Protein AF-A0A4Q7Y106-F1 (afdb_monomer_lite)

Sequence (275 aa):
MTNNNRARHAGKANLSWTMWLIAAISLSLIPVACSTRRLAAVPSPMVARARPPVDNVRFVLGLNFDKFEDEYLLSLQRETTYLASMGHKGPLPATSYLAISGGGGNGAFGAGLITGWTGSGRPVFKTVTGISTGALIAPFAFLGPKYYPPRFHLREIAAANGYDRKRTLYTIRNDRLDPEWANVNRRTLSIASKAVSSLIHTQGNGDLHRMYLTAERDHLDYNLAYIPADFIAVRKSEFDPIYMTQLFARGQEMAAKGYPWQKYPPGYAPNPVAK

Radius of gyration: 26.94 Å; chains: 1; bounding box: 67×58×100 Å

Secondary structure (DSSP, 8-state):
--------------HHHHHHHHHHHHHHHTTTTT----PPPPPGGGGGG---SSTT----TTT-HHHHHHHHHHHHHHHHHHHHHTT--SSPPPEEEEEE---GGGHHHHHHHHHHHHHTTPPPEEEEEE-THHHHHHHHHHSTTTTS-----SSTTGGGTT----EEEEEEEEEESS-------S-HHHHHHHHHHHHHHHHHHHHHHHHHHHHHHTTEEEEEEEE-TT-----SSTT-HHHHHHHHHHHHHHHHTT---BSS-TT--------

Structure (mmCIF, N/CA/C/O backbone):
data_AF-A0A4Q7Y106-F1
#
_entry.id   AF-A0A4Q7Y106-F1
#
loop_
_atom_site.group_PDB
_atom_site.id
_atom_site.type_symbol
_atom_site.label_atom_id
_atom_site.label_alt_id
_atom_site.label_comp_id
_atom_site.label_asym_id
_atom_site.label_entity_id
_atom_site.label_seq_id
_atom_site.pdbx_PDB_ins_code
_atom_site.Cartn_x
_atom_site.Cartn_y
_atom_site.Cartn_z
_atom_site.occupancy
_atom_site.B_iso_or_equiv
_atom_site.auth_seq_id
_atom_site.auth_comp_id
_atom_site.auth_asym_id
_atom_site.auth_atom_id
_atom_site.pdbx_PDB_model_num
ATOM 1 N N . MET A 1 1 ? -44.906 -10.419 -75.216 1.00 46.03 1 MET A N 1
ATOM 2 C CA . MET A 1 1 ? -43.581 -10.129 -74.626 1.00 46.03 1 MET A CA 1
ATOM 3 C C . MET A 1 1 ? -43.151 -8.735 -75.064 1.00 46.03 1 MET A C 1
ATOM 5 O O . MET A 1 1 ? -42.688 -8.615 -76.181 1.00 46.03 1 MET A O 1
ATOM 9 N N . THR A 1 2 ? -43.355 -7.712 -74.229 1.00 34.16 2 THR A N 1
ATOM 10 C CA . THR A 1 2 ? -42.781 -6.344 -74.316 1.00 34.16 2 THR A CA 1
ATOM 11 C C . THR A 1 2 ? -43.248 -5.614 -73.047 1.00 34.16 2 THR A C 1
ATOM 13 O O . THR A 1 2 ? -44.446 -5.472 -72.840 1.00 34.16 2 THR A O 1
ATOM 16 N N . ASN A 1 3 ? -42.418 -5.485 -72.018 1.00 33.06 3 ASN A N 1
ATOM 17 C CA . ASN A 1 3 ? -41.389 -4.468 -71.765 1.00 33.06 3 ASN A CA 1
ATOM 18 C C . ASN A 1 3 ? -41.887 -3.336 -70.837 1.00 33.06 3 ASN A C 1
ATOM 20 O O . ASN A 1 3 ? -42.557 -2.393 -71.239 1.00 33.06 3 ASN A O 1
ATOM 24 N N . ASN A 1 4 ? -41.569 -3.553 -69.563 1.00 38.62 4 ASN A N 1
ATOM 25 C CA . ASN A 1 4 ? -41.167 -2.642 -68.491 1.00 38.62 4 ASN A CA 1
ATOM 26 C C . ASN A 1 4 ? -41.032 -1.130 -68.803 1.00 38.62 4 ASN A C 1
ATOM 28 O O . ASN A 1 4 ? -40.273 -0.754 -69.691 1.00 38.62 4 ASN A O 1
ATOM 32 N N . ASN A 1 5 ? -41.669 -0.273 -67.985 1.00 38.41 5 ASN A N 1
ATOM 33 C CA . ASN A 1 5 ? -41.013 0.806 -67.212 1.00 38.41 5 ASN A CA 1
ATOM 34 C C . ASN A 1 5 ? -42.038 1.774 -66.583 1.00 38.41 5 ASN A C 1
ATOM 36 O O . ASN A 1 5 ? -42.499 2.724 -67.213 1.00 38.41 5 ASN A O 1
ATOM 40 N N . ARG A 1 6 ? -42.335 1.592 -65.288 1.00 38.38 6 ARG A N 1
ATOM 41 C CA . ARG A 1 6 ? -42.806 2.681 -64.414 1.00 38.38 6 ARG A CA 1
ATOM 42 C C . ARG A 1 6 ? -41.633 3.134 -63.552 1.00 38.38 6 ARG A C 1
ATOM 44 O O . ARG A 1 6 ? -41.190 2.406 -62.668 1.00 38.38 6 ARG A O 1
ATOM 51 N N . ALA A 1 7 ? -41.150 4.343 -63.819 1.00 46.75 7 ALA A N 1
ATOM 52 C CA . ALA A 1 7 ? -40.179 5.036 -62.990 1.00 46.75 7 ALA A CA 1
ATOM 53 C C . ALA A 1 7 ? -40.749 5.267 -61.579 1.00 46.75 7 ALA A C 1
ATOM 55 O O . ALA A 1 7 ? -41.824 5.845 -61.417 1.00 46.75 7 ALA A O 1
ATOM 56 N N . ARG A 1 8 ? -40.013 4.837 -60.550 1.00 40.25 8 ARG A N 1
ATOM 57 C CA . ARG A 1 8 ? -40.158 5.335 -59.179 1.00 40.25 8 ARG A CA 1
ATOM 58 C C . ARG A 1 8 ? -38.877 6.073 -58.812 1.00 40.25 8 ARG A C 1
ATOM 60 O O . ARG A 1 8 ? -37.830 5.459 -58.630 1.00 40.25 8 ARG A O 1
ATOM 67 N N . HIS A 1 9 ? -38.982 7.394 -58.707 1.00 47.91 9 HIS A N 1
ATOM 68 C CA . HIS A 1 9 ? -38.040 8.214 -57.958 1.00 47.91 9 HIS A CA 1
ATOM 69 C C . HIS A 1 9 ? -38.058 7.777 -56.488 1.00 47.91 9 HIS A C 1
ATOM 71 O O . HIS A 1 9 ? -39.082 7.894 -55.821 1.00 47.91 9 HIS A O 1
ATOM 77 N N . ALA A 1 10 ? -36.924 7.299 -55.981 1.00 42.00 10 ALA A N 1
ATOM 78 C CA . ALA A 1 10 ? -36.664 7.179 -54.552 1.00 42.00 10 ALA A CA 1
ATOM 79 C C . ALA A 1 10 ? -35.353 7.916 -54.260 1.00 42.00 10 ALA A C 1
ATOM 81 O O . ALA A 1 10 ? -34.286 7.536 -54.749 1.00 42.00 10 ALA A O 1
ATOM 82 N N . GLY A 1 11 ? -35.465 9.026 -53.529 1.00 44.72 11 GLY A N 1
ATOM 83 C CA . GLY A 1 11 ? -34.344 9.859 -53.118 1.00 44.72 11 GLY A CA 1
ATOM 84 C C . GLY A 1 11 ? -33.354 9.068 -52.270 1.00 44.72 11 GLY A C 1
ATOM 85 O O . GLY A 1 11 ? -33.726 8.423 -51.291 1.00 44.72 11 GLY A O 1
ATOM 86 N N . LYS A 1 12 ? -32.076 9.128 -52.646 1.00 45.31 12 LYS A N 1
ATOM 87 C CA . LYS A 1 12 ? -30.977 8.651 -51.807 1.00 45.31 12 LYS A CA 1
ATOM 88 C C . LYS A 1 12 ? -30.867 9.602 -50.615 1.00 45.31 12 LYS A C 1
ATOM 90 O O . LYS A 1 12 ? -30.435 10.739 -50.774 1.00 45.31 12 LYS A O 1
ATOM 95 N N . ALA A 1 13 ? -31.308 9.159 -49.441 1.00 48.94 13 ALA A N 1
ATOM 96 C CA . ALA A 1 13 ? -31.125 9.903 -48.202 1.00 48.94 13 ALA A CA 1
ATOM 97 C C . ALA A 1 13 ? -29.623 10.032 -47.882 1.00 48.94 13 ALA A C 1
ATOM 99 O O . ALA A 1 13 ? -28.866 9.063 -47.972 1.00 48.94 13 ALA A O 1
ATOM 100 N N . ASN A 1 14 ? -29.210 11.250 -47.530 1.00 52.31 14 ASN A N 1
ATOM 101 C CA . ASN A 1 14 ? -27.840 11.686 -47.254 1.00 52.31 14 ASN A CA 1
ATOM 102 C C . ASN A 1 14 ? -27.254 11.033 -45.985 1.00 52.31 14 ASN A C 1
ATOM 104 O O . ASN A 1 14 ? -27.125 11.680 -44.950 1.00 52.31 14 ASN A O 1
ATOM 108 N N . LEU A 1 15 ? -26.878 9.753 -46.056 1.00 53.22 15 LEU A N 1
ATOM 109 C CA . LEU A 1 15 ? -26.307 9.009 -44.923 1.00 53.22 15 LEU A CA 1
ATOM 110 C C . LEU A 1 15 ? -24.890 9.483 -44.534 1.00 53.22 15 LEU A C 1
ATOM 112 O O . LEU A 1 15 ? -24.444 9.265 -43.410 1.00 53.22 15 LEU A O 1
ATOM 116 N N . SER A 1 16 ? -24.178 10.167 -45.437 1.00 61.44 16 SER A N 1
ATOM 117 C CA . SER A 1 16 ? -22.827 10.671 -45.158 1.00 61.44 16 SER A CA 1
ATOM 118 C C . SER A 1 16 ? -22.841 11.842 -44.175 1.00 61.44 16 SER A C 1
ATOM 120 O O . SER A 1 16 ? -22.005 11.904 -43.278 1.00 61.44 16 SER A O 1
ATOM 122 N N . TRP A 1 17 ? -23.808 12.754 -44.292 1.00 58.66 17 TRP A N 1
ATOM 123 C CA . TRP A 1 17 ? -23.795 14.014 -43.547 1.00 58.66 17 TRP A CA 1
ATOM 124 C C . TRP A 1 17 ? -24.143 13.827 -42.065 1.00 58.66 17 TRP A C 1
ATOM 126 O O . TRP A 1 17 ? -23.526 14.442 -41.199 1.00 58.66 17 TRP A O 1
ATOM 136 N N . THR A 1 18 ? -25.053 12.901 -41.757 1.00 68.94 18 THR A N 1
ATOM 137 C CA . THR A 1 18 ? -25.387 12.514 -40.379 1.00 68.94 18 THR A CA 1
ATOM 138 C C . THR A 1 18 ? -24.218 11.834 -39.665 1.00 68.94 18 THR A C 1
ATOM 140 O O . THR A 1 18 ? -23.995 12.100 -38.488 1.00 68.94 18 THR A O 1
ATOM 143 N N . MET A 1 19 ? -23.420 11.018 -40.365 1.00 63.72 19 MET A N 1
ATOM 144 C CA . MET A 1 19 ? -22.201 10.420 -39.799 1.00 63.72 19 MET A CA 1
ATOM 145 C C . MET A 1 19 ? -21.119 11.468 -39.516 1.00 63.72 19 MET A C 1
ATOM 147 O O . MET A 1 19 ? -20.493 11.417 -38.460 1.00 63.72 19 MET A O 1
ATOM 151 N N . TRP A 1 20 ? -20.935 12.446 -40.408 1.00 67.94 20 TRP A N 1
ATOM 152 C CA . TRP A 1 20 ? -20.001 13.555 -40.184 1.00 67.94 20 TRP A CA 1
ATOM 153 C C . TRP A 1 20 ? -20.441 14.471 -39.037 1.00 67.94 20 TRP A C 1
ATOM 155 O O . TRP A 1 20 ? -19.601 14.892 -38.246 1.00 67.94 20 TRP A O 1
ATOM 165 N N . LEU A 1 21 ? -21.745 14.717 -38.883 1.00 74.38 21 LEU A N 1
ATOM 166 C CA . LEU A 1 21 ? -22.302 15.459 -37.747 1.00 74.38 21 LEU A CA 1
ATOM 167 C C . LEU A 1 21 ? -22.109 14.725 -36.419 1.00 74.38 21 LEU A C 1
ATOM 169 O O . LEU A 1 21 ? -21.655 15.331 -35.453 1.00 74.38 21 LEU A O 1
ATOM 173 N N . ILE A 1 22 ? -22.395 13.421 -36.366 1.00 75.38 22 ILE A N 1
ATOM 174 C CA . ILE A 1 22 ? -22.183 12.617 -35.154 1.00 75.38 22 ILE A CA 1
ATOM 175 C C . ILE A 1 22 ? -20.690 12.553 -34.815 1.00 75.38 22 ILE A C 1
ATOM 177 O O . ILE A 1 22 ? -20.330 12.717 -33.651 1.00 75.38 22 ILE A O 1
ATOM 181 N N . ALA A 1 23 ? -19.809 12.388 -35.805 1.00 71.44 23 ALA A N 1
ATOM 182 C CA . ALA A 1 23 ? -18.364 12.413 -35.597 1.00 71.44 23 ALA A CA 1
ATOM 183 C C . ALA A 1 23 ? -17.878 13.783 -35.097 1.00 71.44 23 ALA A C 1
ATOM 185 O O . ALA A 1 23 ? -17.087 13.835 -34.161 1.00 71.44 23 ALA A O 1
ATOM 186 N N . ALA A 1 24 ? -18.388 14.887 -35.649 1.00 72.56 24 ALA A N 1
ATOM 187 C CA . ALA A 1 24 ? -18.027 16.240 -35.225 1.00 72.56 24 ALA A CA 1
ATOM 188 C C . ALA A 1 24 ? -18.528 16.569 -33.806 1.00 72.56 24 ALA A C 1
ATOM 190 O O . ALA A 1 24 ? -17.794 17.161 -33.013 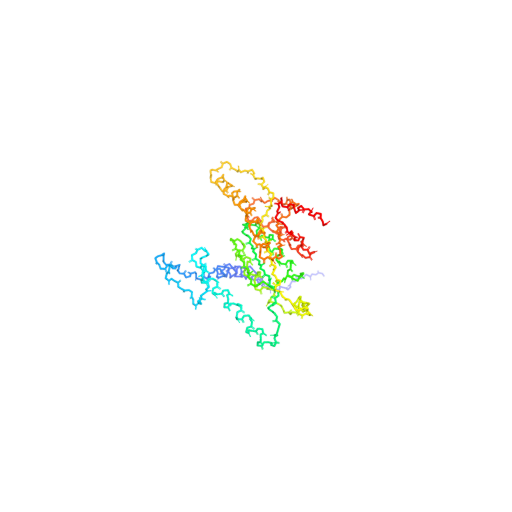1.00 72.56 24 ALA A O 1
ATOM 191 N N . ILE A 1 25 ? -19.744 16.140 -33.453 1.00 72.50 25 ILE A N 1
ATOM 192 C CA . ILE A 1 25 ? -20.303 16.279 -32.098 1.00 72.50 25 ILE A CA 1
ATOM 193 C C . ILE A 1 25 ? -19.517 15.409 -31.102 1.00 72.50 25 ILE A C 1
ATOM 195 O O . ILE A 1 25 ? -19.153 15.865 -30.022 1.00 72.50 25 ILE A O 1
ATOM 199 N N . SER A 1 26 ? -19.167 14.179 -31.484 1.00 65.25 26 SER A N 1
ATOM 200 C CA . SER A 1 26 ? -18.345 13.287 -30.654 1.00 65.25 26 SER A CA 1
ATOM 201 C C . SER A 1 26 ? -16.938 13.856 -30.435 1.00 65.25 26 SER A C 1
ATOM 203 O O . SER A 1 26 ? -16.433 13.835 -29.317 1.00 65.25 26 SER A O 1
ATOM 205 N N . LEU A 1 27 ? -16.324 14.438 -31.471 1.00 66.56 27 LEU A N 1
ATOM 206 C CA . LEU A 1 27 ? -14.981 15.024 -31.410 1.00 66.56 27 LEU A CA 1
ATOM 207 C C . LEU A 1 27 ? -14.925 16.310 -30.566 1.00 66.56 27 LEU A C 1
ATOM 209 O O . LEU A 1 27 ? -13.895 16.609 -29.967 1.00 66.56 27 LEU A O 1
ATOM 213 N N . SER A 1 28 ? -16.038 17.044 -30.477 1.00 61.38 28 SER A N 1
ATOM 214 C CA . SER A 1 28 ? -16.170 18.265 -29.668 1.00 61.38 28 SER A CA 1
ATOM 215 C C . SER A 1 28 ? -16.562 18.004 -28.208 1.00 61.38 28 SER A C 1
ATOM 217 O O . SER A 1 28 ? -16.270 18.834 -27.349 1.00 61.38 28 SER A O 1
ATOM 219 N N . LEU A 1 29 ? -17.133 16.836 -27.890 1.00 57.50 29 LEU A N 1
ATOM 220 C CA . LEU A 1 29 ? -17.450 16.420 -26.515 1.00 57.50 29 LEU A CA 1
ATOM 221 C C . LEU A 1 29 ? -16.262 15.779 -25.770 1.00 57.50 29 LEU A C 1
ATOM 223 O O . LEU A 1 29 ? -16.200 15.850 -24.542 1.00 57.50 29 LEU A O 1
ATOM 227 N N . ILE A 1 30 ? -15.286 15.209 -26.486 1.00 57.44 30 ILE A N 1
ATOM 228 C CA . ILE A 1 30 ? -14.067 14.613 -25.904 1.00 57.44 30 ILE A CA 1
ATOM 229 C C . ILE A 1 30 ? -13.223 15.611 -25.076 1.00 57.44 30 ILE A C 1
ATOM 231 O O . ILE A 1 30 ? -12.816 15.248 -23.970 1.00 57.44 30 ILE A O 1
ATOM 235 N N . PRO A 1 31 ? -12.970 16.866 -25.507 1.00 55.22 31 PRO A N 1
ATOM 236 C CA . PRO A 1 31 ? -12.181 17.805 -24.703 1.00 55.22 31 PRO A CA 1
ATOM 237 C C . PRO A 1 31 ? -12.912 18.339 -23.460 1.00 55.22 31 PRO A C 1
ATOM 239 O O . PRO A 1 31 ? -12.251 18.781 -22.521 1.00 55.22 31 PRO A O 1
ATOM 242 N N . VAL A 1 32 ? -14.247 18.273 -23.404 1.00 56.16 32 VAL A N 1
ATOM 243 C CA . VAL A 1 32 ? -15.029 18.768 -22.252 1.00 56.16 32 VAL A CA 1
ATOM 244 C C . VAL A 1 32 ? -14.984 17.781 -21.078 1.00 56.16 32 VAL A C 1
ATOM 246 O O . VAL A 1 32 ? -14.977 18.190 -19.918 1.00 56.16 32 VAL A O 1
ATOM 249 N N . ALA A 1 33 ? -14.852 16.479 -21.352 1.00 49.28 33 ALA A N 1
ATOM 250 C CA . ALA A 1 33 ? -14.775 15.444 -20.316 1.00 49.28 33 ALA A CA 1
ATOM 251 C C . ALA A 1 33 ? -13.489 15.518 -19.461 1.00 49.28 33 ALA A C 1
ATOM 253 O O . ALA A 1 33 ? -13.475 15.044 -18.326 1.00 49.28 33 ALA A O 1
ATOM 254 N N . CYS A 1 34 ? -12.427 16.158 -19.968 1.00 52.97 34 CYS A N 1
ATOM 255 C CA . CYS A 1 34 ? -11.176 16.394 -19.236 1.00 52.97 34 CYS A CA 1
ATOM 256 C C . CYS A 1 34 ? -10.978 17.858 -18.803 1.00 52.97 34 CYS A C 1
ATOM 258 O O . CYS A 1 34 ? -9.953 18.183 -18.204 1.00 52.97 34 CYS A O 1
ATOM 260 N N . SER A 1 35 ? -11.938 18.753 -19.059 1.00 50.78 35 SER A N 1
ATOM 261 C CA . SER A 1 35 ? -11.813 20.178 -18.738 1.00 50.78 35 SER A CA 1
ATOM 262 C C . SER A 1 35 ? -12.344 20.527 -17.346 1.00 50.78 35 SER A C 1
ATOM 264 O O . SER A 1 35 ? -13.002 21.557 -17.171 1.00 50.78 35 SER A O 1
ATOM 266 N N . THR A 1 36 ? -12.061 19.717 -16.319 1.00 56.69 36 THR A N 1
ATOM 267 C CA . THR A 1 36 ? -12.201 20.227 -14.948 1.00 56.69 36 THR A CA 1
ATOM 268 C C . THR A 1 36 ? -11.279 21.433 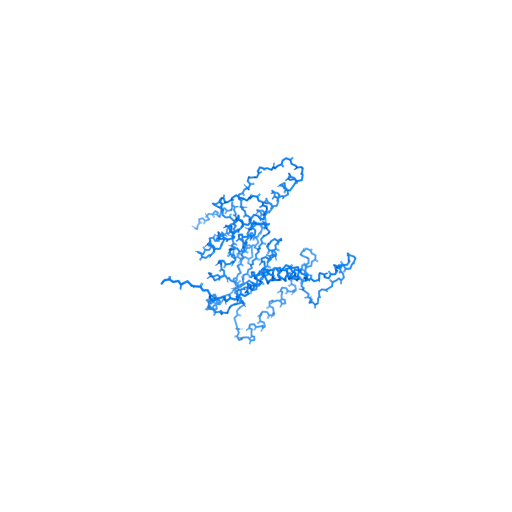-14.846 1.00 56.69 36 THR A C 1
ATOM 270 O O . THR A 1 36 ? -10.057 21.286 -14.925 1.00 56.69 36 THR A O 1
ATOM 273 N N . ARG A 1 37 ? -11.855 22.635 -14.768 1.00 53.03 37 ARG A N 1
ATOM 274 C CA . ARG A 1 37 ? -11.113 23.893 -14.737 1.00 53.03 37 ARG A CA 1
ATOM 275 C C . ARG A 1 37 ? -10.207 23.855 -13.513 1.00 53.03 37 ARG A C 1
ATOM 277 O O . ARG A 1 37 ? -10.664 24.058 -12.391 1.00 53.03 37 ARG A O 1
ATOM 284 N N . ARG A 1 38 ? -8.933 23.517 -13.720 1.00 55.03 38 ARG A N 1
ATOM 285 C CA . ARG A 1 38 ? -7.946 23.488 -12.646 1.00 55.03 38 ARG A CA 1
ATOM 286 C C . ARG A 1 38 ? -7.862 24.914 -12.123 1.00 55.03 38 ARG A C 1
ATOM 288 O O . ARG A 1 38 ? -7.493 25.821 -12.868 1.00 55.03 38 ARG A O 1
ATOM 295 N N . LEU A 1 39 ? -8.276 25.120 -10.876 1.00 70.75 39 LEU A N 1
ATOM 296 C CA . LEU A 1 39 ? -8.090 26.408 -10.222 1.00 70.75 39 LEU A CA 1
ATOM 297 C C . LEU A 1 39 ? -6.595 26.737 -10.230 1.00 70.75 39 LEU A C 1
ATOM 299 O O . LEU A 1 39 ? -5.753 25.831 -10.223 1.00 70.75 39 LEU A O 1
ATOM 303 N N . ALA A 1 40 ? -6.271 28.028 -10.267 1.00 77.19 40 ALA A N 1
ATOM 304 C CA . ALA A 1 40 ? -4.891 28.463 -10.136 1.00 77.19 40 ALA A CA 1
ATOM 305 C C . ALA A 1 40 ? -4.282 27.817 -8.883 1.00 77.19 40 ALA A C 1
ATOM 307 O O . ALA A 1 40 ? -4.901 27.804 -7.815 1.00 77.19 40 ALA A O 1
ATOM 308 N N . ALA A 1 41 ? -3.090 27.236 -9.030 1.00 73.62 41 ALA A N 1
ATOM 309 C CA . ALA A 1 41 ? -2.362 26.723 -7.882 1.00 73.62 41 ALA A CA 1
ATOM 310 C C . ALA A 1 41 ? -2.134 27.867 -6.886 1.00 73.62 41 ALA A C 1
ATOM 312 O O . ALA A 1 41 ? -1.940 29.016 -7.285 1.00 73.62 41 ALA A O 1
ATOM 313 N N . VAL A 1 42 ? -2.153 27.547 -5.593 1.00 78.88 42 VAL A N 1
ATOM 314 C CA . VAL A 1 42 ? -1.823 28.523 -4.553 1.00 78.88 42 VAL A CA 1
ATOM 315 C C . VAL A 1 42 ? -0.417 29.072 -4.844 1.00 78.88 42 VAL A C 1
ATOM 317 O O . VAL A 1 42 ? 0.505 28.264 -4.979 1.00 78.88 42 VAL A O 1
ATOM 320 N N . PRO A 1 43 ? -0.226 30.402 -4.948 1.00 86.38 43 PRO A N 1
ATOM 321 C CA . PRO A 1 43 ? 1.097 30.987 -5.153 1.00 86.38 43 PRO A CA 1
ATOM 322 C C . PRO A 1 43 ? 2.090 30.485 -4.099 1.00 86.38 43 PRO A C 1
ATOM 324 O O . PRO A 1 43 ? 1.723 30.385 -2.929 1.00 86.38 43 PRO A O 1
ATOM 327 N N . SER A 1 44 ? 3.344 30.200 -4.477 1.00 78.56 44 SER A N 1
ATOM 328 C CA . SER A 1 44 ? 4.351 29.583 -3.590 1.00 78.56 44 SER A CA 1
ATOM 329 C C . SER A 1 44 ? 4.448 30.206 -2.183 1.00 78.56 44 SER A C 1
ATOM 331 O O . SER A 1 44 ? 4.467 29.446 -1.215 1.00 78.56 44 SER A O 1
ATOM 333 N N . PRO A 1 45 ? 4.410 31.548 -2.009 1.00 83.38 45 PRO A N 1
ATOM 334 C CA . PRO A 1 45 ? 4.459 32.170 -0.679 1.00 83.38 45 PRO A CA 1
ATOM 335 C C . PRO A 1 45 ? 3.230 31.876 0.198 1.00 83.38 45 PRO A C 1
ATOM 337 O O . PRO A 1 45 ? 3.279 31.999 1.420 1.00 83.38 45 PRO A O 1
ATOM 340 N N . MET A 1 46 ? 2.106 31.511 -0.419 1.00 78.88 46 MET A N 1
ATOM 341 C CA . MET A 1 46 ? 0.822 31.283 0.240 1.00 78.88 46 MET A CA 1
ATOM 342 C C . MET A 1 46 ? 0.546 29.802 0.518 1.00 78.88 46 MET A C 1
ATOM 344 O O . MET A 1 46 ? -0.389 29.500 1.256 1.00 78.88 46 MET A O 1
ATOM 348 N N . VAL A 1 47 ? 1.359 28.874 -0.005 1.00 76.50 47 VAL A N 1
ATOM 349 C CA . VAL A 1 47 ? 1.169 27.422 0.185 1.00 76.50 47 VAL A CA 1
ATOM 350 C C . VAL A 1 47 ? 1.153 27.053 1.669 1.00 76.50 47 VAL A C 1
ATOM 352 O O . VAL A 1 47 ? 0.285 26.298 2.097 1.00 76.50 47 VAL A O 1
ATOM 355 N N . ALA A 1 48 ? 2.038 27.652 2.471 1.00 70.44 48 ALA A N 1
ATOM 356 C CA . ALA A 1 48 ? 2.104 27.420 3.917 1.00 70.44 48 ALA A CA 1
ATOM 357 C C . ALA A 1 48 ? 0.900 27.989 4.695 1.00 70.44 48 ALA A C 1
ATOM 359 O O . ALA A 1 48 ? 0.640 27.579 5.823 1.00 70.44 48 ALA A O 1
ATOM 360 N N . ARG A 1 49 ? 0.162 28.939 4.104 1.00 73.81 49 ARG A N 1
ATOM 361 C CA . ARG A 1 49 ? -1.026 29.571 4.705 1.00 73.81 49 ARG A CA 1
ATOM 362 C C . ARG A 1 49 ? -2.333 28.945 4.219 1.00 73.81 49 ARG A C 1
ATOM 364 O O . ARG A 1 49 ? -3.375 29.174 4.826 1.00 73.81 49 ARG A O 1
ATOM 371 N N . ALA A 1 50 ? -2.291 28.173 3.135 1.00 74.75 50 ALA A N 1
ATOM 372 C CA . ALA A 1 50 ? -3.464 27.527 2.572 1.00 74.75 50 ALA A CA 1
ATOM 373 C C . ALA A 1 50 ? -3.949 26.401 3.487 1.00 74.75 50 ALA A C 1
ATOM 375 O O . ALA A 1 50 ? -3.288 25.370 3.641 1.00 74.75 50 ALA A O 1
ATOM 376 N N . ARG A 1 51 ? -5.139 26.590 4.055 1.00 68.94 51 ARG A N 1
ATOM 377 C CA . ARG A 1 51 ? -5.814 25.579 4.864 1.00 68.94 51 ARG A CA 1
ATOM 378 C C . ARG A 1 51 ? -6.909 24.898 4.044 1.00 68.94 51 ARG A C 1
ATOM 380 O O . ARG A 1 51 ? -7.633 25.584 3.321 1.00 68.94 51 ARG A O 1
ATOM 387 N N . PRO A 1 52 ? -7.013 23.562 4.096 1.00 72.19 52 PRO A N 1
ATOM 388 C CA . PRO A 1 52 ? -8.178 22.874 3.561 1.00 72.19 52 PRO A CA 1
ATOM 389 C C . PRO A 1 52 ? -9.449 23.289 4.334 1.00 72.19 52 PRO A C 1
ATOM 391 O O . PRO A 1 52 ? -9.342 23.679 5.493 1.00 72.19 52 PRO A O 1
ATOM 394 N N . PRO A 1 53 ? -10.647 23.179 3.729 1.00 75.44 53 PRO A N 1
ATOM 395 C CA . PRO A 1 53 ? -11.925 23.458 4.405 1.00 75.44 53 PRO A CA 1
ATOM 396 C C . PRO A 1 53 ? -12.243 22.519 5.578 1.00 75.44 53 PRO A C 1
ATOM 398 O O . PRO A 1 53 ? -13.185 22.756 6.323 1.00 75.44 53 PRO A O 1
ATOM 401 N N . VAL A 1 54 ? -11.495 21.423 5.689 1.00 74.38 54 VAL A N 1
ATOM 402 C CA . VAL A 1 54 ? -11.586 20.423 6.749 1.00 74.38 54 VAL A CA 1
ATOM 403 C C . VAL A 1 54 ? -10.283 20.437 7.532 1.00 74.38 54 VAL A C 1
ATOM 405 O O . VAL A 1 54 ? -9.208 20.333 6.940 1.00 74.38 54 VAL A O 1
ATOM 408 N N . ASP A 1 55 ? -10.376 20.569 8.849 1.00 74.19 55 ASP A N 1
ATOM 409 C CA . ASP A 1 55 ? -9.213 20.531 9.732 1.00 74.19 55 ASP A CA 1
ATOM 410 C C . ASP A 1 55 ? -8.639 19.108 9.845 1.00 74.19 55 ASP A C 1
ATOM 412 O O . ASP A 1 55 ? -9.305 18.125 9.525 1.00 74.19 55 ASP A O 1
ATOM 416 N N . ASN A 1 56 ? -7.380 18.996 10.284 1.00 73.25 56 ASN A N 1
ATOM 417 C CA . ASN A 1 56 ? -6.703 17.721 10.569 1.00 73.25 56 ASN A CA 1
ATOM 418 C C . ASN A 1 56 ? -6.629 16.719 9.397 1.00 73.25 56 ASN A C 1
ATOM 420 O O . ASN A 1 56 ? -6.657 15.509 9.598 1.00 73.25 56 ASN A O 1
ATOM 424 N N . VAL A 1 57 ? -6.494 17.201 8.156 1.00 72.69 57 VAL A N 1
ATOM 425 C CA . VAL A 1 57 ? -6.333 16.330 6.966 1.00 72.69 57 VAL A CA 1
ATOM 426 C C . VAL A 1 57 ? -4.964 16.431 6.287 1.00 72.69 57 VAL A C 1
ATOM 428 O O . VAL A 1 57 ? -4.682 15.699 5.340 1.00 72.69 57 VAL A O 1
ATOM 431 N N . ARG A 1 58 ? -4.107 17.360 6.726 1.00 74.12 58 ARG A N 1
ATOM 432 C CA . ARG A 1 58 ? -2.753 17.552 6.186 1.00 74.12 58 ARG A CA 1
ATOM 433 C C . ARG A 1 58 ? -1.730 17.419 7.301 1.00 74.12 58 ARG A C 1
ATOM 435 O O . ARG A 1 58 ? -1.611 18.308 8.137 1.00 74.12 58 ARG A O 1
ATOM 442 N N . PHE A 1 59 ? -0.963 16.338 7.246 1.00 70.00 59 PHE A N 1
ATOM 443 C CA . PHE A 1 59 ? 0.149 16.076 8.149 1.00 70.00 59 PHE A CA 1
ATOM 444 C C . PHE A 1 59 ? 1.421 15.904 7.332 1.00 70.00 59 PHE A C 1
ATOM 446 O O . PHE A 1 59 ? 1.426 15.184 6.333 1.00 70.00 59 PHE A O 1
ATOM 453 N N . VAL A 1 60 ? 2.505 16.543 7.764 1.00 66.44 60 VAL A N 1
ATOM 454 C CA . VAL A 1 60 ? 3.843 16.226 7.271 1.00 66.44 60 VAL A CA 1
ATOM 455 C C . VAL A 1 60 ? 4.496 15.305 8.293 1.00 66.44 60 VAL A C 1
ATOM 457 O O . VAL A 1 60 ? 4.893 15.739 9.377 1.00 66.44 60 VAL A O 1
ATOM 460 N N . LEU A 1 61 ? 4.568 14.014 7.960 1.00 53.56 61 LEU A N 1
ATOM 461 C CA . LEU A 1 61 ? 5.271 13.016 8.769 1.00 53.56 61 LEU A CA 1
ATOM 462 C C . LEU A 1 61 ? 6.738 13.454 8.913 1.00 53.56 61 LEU A C 1
ATOM 464 O O . LEU A 1 61 ? 7.388 13.748 7.912 1.00 53.56 61 LEU A O 1
ATOM 468 N N . GLY A 1 62 ? 7.232 13.575 10.148 1.00 56.16 62 GLY A N 1
ATOM 469 C CA . GLY A 1 62 ? 8.524 14.207 10.457 1.00 56.16 62 GLY A CA 1
ATOM 470 C C . GLY A 1 62 ? 8.416 15.555 11.175 1.00 56.16 62 GLY A C 1
ATOM 471 O O . GLY A 1 62 ? 9.261 15.865 12.005 1.00 56.16 62 GLY A O 1
ATOM 472 N N . LEU A 1 63 ? 7.369 16.339 10.895 1.00 57.41 63 LEU A N 1
ATOM 473 C CA . LEU A 1 63 ? 7.189 17.694 11.443 1.00 57.41 63 LEU A CA 1
ATOM 474 C C . LEU A 1 63 ? 5.911 17.852 12.278 1.00 57.41 63 LEU A C 1
ATOM 476 O O . LEU A 1 63 ? 5.777 18.815 13.029 1.00 57.41 63 LEU A O 1
ATOM 480 N N . ASN A 1 64 ? 4.934 16.957 12.116 1.00 63.00 64 ASN A N 1
ATOM 481 C CA . ASN A 1 64 ? 3.620 17.061 12.755 1.00 63.00 64 ASN A CA 1
ATOM 482 C C . ASN A 1 64 ? 3.196 15.757 13.452 1.00 63.00 64 ASN A C 1
ATOM 484 O O . ASN A 1 64 ? 2.023 15.395 13.373 1.00 63.00 64 ASN A O 1
ATOM 488 N N . PHE A 1 65 ? 4.134 15.043 14.087 1.00 62.22 65 PHE A N 1
ATOM 489 C CA . PHE A 1 65 ? 3.841 13.762 14.745 1.00 62.22 65 PHE A CA 1
ATOM 490 C C . PHE A 1 65 ? 2.764 13.891 15.827 1.00 62.22 65 PHE A C 1
ATOM 492 O O . PHE A 1 65 ? 1.772 13.177 15.737 1.00 62.22 65 PHE A O 1
ATOM 499 N N . ASP A 1 66 ? 2.883 14.863 16.732 1.00 66.31 66 ASP A N 1
ATOM 500 C CA . ASP A 1 66 ? 1.918 15.069 17.825 1.00 66.31 66 ASP A CA 1
ATOM 501 C C . ASP A 1 66 ? 0.489 15.263 17.296 1.00 66.31 66 ASP A C 1
ATOM 503 O O . ASP A 1 66 ? -0.459 14.625 17.736 1.00 66.31 66 ASP A O 1
ATOM 507 N N . LYS A 1 67 ? 0.335 16.070 16.238 1.00 68.81 67 LYS A N 1
ATOM 508 C CA . LYS A 1 67 ? -0.977 16.318 15.617 1.00 68.81 67 LYS A CA 1
ATOM 509 C C . LYS A 1 67 ? -1.558 15.076 14.947 1.00 68.81 67 LYS A C 1
ATOM 511 O O . LYS A 1 67 ? -2.775 14.922 14.888 1.00 68.81 67 LYS A O 1
ATOM 516 N N . PHE A 1 68 ? -0.701 14.236 14.370 1.00 68.25 68 PHE A N 1
ATOM 517 C CA . PHE A 1 68 ? -1.135 12.978 13.772 1.00 68.25 68 PHE A CA 1
ATOM 518 C C . PHE A 1 68 ? -1.560 11.978 14.853 1.00 68.25 68 PHE A C 1
ATOM 520 O O . PHE A 1 68 ? -2.545 11.268 14.666 1.00 68.25 68 PHE A O 1
ATOM 527 N N . GLU A 1 69 ? -0.851 11.948 15.981 1.00 68.38 69 GLU A N 1
ATOM 528 C CA . GLU A 1 69 ? -1.207 11.139 17.145 1.00 68.38 69 GLU A CA 1
ATOM 529 C C . GLU A 1 69 ? -2.548 11.576 17.748 1.00 68.38 69 GLU A C 1
ATOM 531 O O . GLU A 1 69 ? -3.439 10.740 17.912 1.00 68.38 69 GLU A O 1
ATOM 536 N N . ASP A 1 70 ? -2.745 12.879 17.958 1.00 73.50 70 ASP A N 1
ATOM 537 C CA . ASP A 1 70 ? -4.016 13.443 18.424 1.00 73.50 70 ASP A CA 1
ATOM 538 C C . ASP A 1 70 ? -5.176 13.051 17.497 1.00 73.50 70 ASP A C 1
ATOM 540 O O . ASP A 1 70 ? -6.219 12.568 17.945 1.00 73.50 70 ASP A O 1
ATOM 544 N N . GLU A 1 71 ? -4.998 13.197 16.180 1.00 80.19 71 GLU A N 1
ATOM 545 C CA . GLU A 1 71 ? -6.028 12.821 15.209 1.00 80.19 71 GLU A CA 1
ATOM 546 C C . GLU A 1 71 ? -6.267 11.303 15.176 1.00 80.19 71 GLU A C 1
ATOM 548 O O . GLU A 1 71 ? -7.407 10.854 15.019 1.00 80.19 71 GLU A O 1
ATOM 553 N N . TYR A 1 72 ? -5.226 10.491 15.368 1.00 72.62 72 TYR A N 1
ATOM 554 C CA . TYR A 1 72 ? -5.367 9.043 15.482 1.00 72.62 72 TYR A CA 1
ATOM 555 C C . TYR A 1 72 ? -6.225 8.657 16.697 1.00 72.62 72 TYR A C 1
ATOM 557 O O . TYR A 1 72 ? -7.164 7.865 16.548 1.00 72.62 72 TYR A O 1
ATOM 565 N N . LEU A 1 73 ? -5.968 9.252 17.867 1.00 76.25 73 LEU A N 1
ATOM 566 C CA . LEU A 1 73 ? -6.763 9.043 19.082 1.00 76.25 73 LEU A CA 1
ATOM 567 C C . LEU A 1 73 ? -8.213 9.515 18.900 1.00 76.25 73 LEU A C 1
ATOM 569 O O . LEU A 1 73 ? -9.148 8.776 19.223 1.00 76.25 73 LEU A O 1
ATOM 573 N N . LEU A 1 74 ? -8.421 10.687 18.290 1.00 84.25 74 LEU A N 1
ATOM 574 C CA . LEU A 1 74 ? -9.756 11.185 17.942 1.00 84.25 74 LEU A CA 1
ATOM 575 C C . LEU A 1 74 ? -10.492 10.234 16.989 1.00 84.25 74 LEU A C 1
ATOM 577 O O . LEU A 1 74 ? -11.686 9.983 17.156 1.00 84.25 74 LEU A O 1
ATOM 581 N N . SER A 1 75 ? -9.798 9.653 16.008 1.00 81.38 75 SER A N 1
ATOM 582 C CA . SER A 1 75 ? -10.365 8.641 15.109 1.00 81.38 75 SER A CA 1
ATOM 583 C C . SER A 1 75 ? -10.826 7.389 15.865 1.00 81.38 75 SER A C 1
ATOM 585 O O . SER A 1 75 ? -11.872 6.830 15.521 1.00 81.38 75 SER A O 1
ATOM 587 N N . LEU A 1 76 ? -10.099 6.955 16.902 1.00 79.56 76 LEU A N 1
ATOM 588 C CA . LEU A 1 76 ? -10.535 5.847 17.759 1.00 79.56 76 LEU A CA 1
ATOM 589 C C . LEU A 1 76 ? -11.788 6.222 18.550 1.00 79.56 76 LEU A C 1
ATOM 591 O O . LEU A 1 76 ? -12.737 5.444 18.561 1.00 79.56 76 LEU A O 1
ATOM 595 N N . GLN A 1 77 ? -11.831 7.416 19.142 1.00 84.44 77 GLN A N 1
ATOM 596 C CA . GLN A 1 77 ? -12.993 7.893 19.897 1.00 84.44 77 GLN A CA 1
ATOM 597 C C . GLN A 1 77 ? -14.247 8.023 19.020 1.00 84.44 77 GLN A C 1
ATOM 599 O O . GLN A 1 77 ? -15.351 7.661 19.432 1.00 84.44 77 GLN A O 1
ATOM 604 N N . ARG A 1 78 ? -14.099 8.516 17.786 1.00 86.88 78 ARG A N 1
ATOM 605 C CA . ARG A 1 78 ? -15.202 8.586 16.816 1.00 86.88 78 ARG A CA 1
ATOM 606 C C . ARG A 1 78 ? -15.700 7.187 16.452 1.00 86.88 78 ARG A C 1
ATOM 608 O O . ARG A 1 78 ? -16.906 6.967 16.402 1.00 86.88 78 ARG A O 1
ATOM 615 N N . GLU A 1 79 ? -14.786 6.239 16.234 1.00 83.81 79 GLU A N 1
ATOM 616 C CA . GLU A 1 79 ? -15.124 4.846 15.919 1.00 83.81 79 GLU A CA 1
ATOM 617 C C . GLU A 1 79 ? -15.840 4.153 17.088 1.00 83.81 79 GLU A C 1
ATOM 619 O O . GLU A 1 79 ? -16.869 3.513 16.873 1.00 83.81 79 GLU A O 1
ATOM 624 N N . THR A 1 80 ? -15.353 4.314 18.323 1.00 82.69 80 THR A N 1
ATOM 625 C CA . THR A 1 80 ? -16.000 3.746 19.515 1.00 82.69 80 THR A CA 1
ATOM 626 C C . THR A 1 80 ? -17.378 4.352 19.746 1.00 82.69 80 THR A C 1
ATOM 628 O O . THR A 1 80 ? -18.328 3.605 19.955 1.00 82.69 80 THR A O 1
ATOM 631 N N . THR A 1 81 ? -17.517 5.678 19.646 1.00 87.44 81 THR A N 1
ATOM 632 C CA . THR A 1 81 ? -18.800 6.379 19.825 1.00 87.44 81 THR A CA 1
ATOM 633 C C . THR A 1 81 ? -19.817 5.945 18.772 1.00 87.44 81 THR A C 1
ATOM 635 O O . THR A 1 81 ? -20.962 5.634 19.101 1.00 87.44 81 THR A O 1
ATOM 638 N N . TYR A 1 82 ? -19.395 5.857 17.507 1.00 86.00 82 TYR A N 1
ATOM 639 C CA . TYR A 1 82 ? -20.244 5.376 16.421 1.00 86.00 82 TYR A CA 1
ATOM 640 C C . TYR A 1 82 ? -20.705 3.933 16.661 1.00 86.00 82 TYR A C 1
ATOM 642 O O . TYR A 1 82 ? -21.897 3.643 16.594 1.00 86.00 82 TYR A O 1
ATOM 650 N N . LEU A 1 83 ? -19.788 3.028 17.005 1.00 83.12 83 LEU A N 1
ATOM 651 C CA . LEU A 1 83 ? -20.131 1.634 17.287 1.00 83.12 83 LEU A CA 1
ATOM 652 C C . LEU A 1 83 ? -21.040 1.502 18.518 1.00 83.12 83 LEU A C 1
ATOM 654 O O . LEU A 1 83 ? -22.011 0.748 18.471 1.00 83.12 83 LEU A O 1
ATOM 658 N N . ALA A 1 84 ? -20.787 2.268 19.580 1.00 86.12 84 ALA A N 1
ATOM 659 C CA . ALA A 1 84 ? -21.637 2.304 20.766 1.00 86.12 84 ALA A CA 1
ATOM 660 C C . ALA A 1 84 ? -23.060 2.782 20.431 1.00 86.12 84 ALA A C 1
ATOM 662 O O . ALA A 1 84 ? -24.026 2.184 20.901 1.00 86.12 84 ALA A O 1
ATOM 663 N N . SER A 1 85 ? -23.202 3.787 19.554 1.00 88.94 85 SER A N 1
ATOM 664 C CA . SER A 1 85 ? -24.514 4.244 19.063 1.00 88.94 85 SER A CA 1
ATOM 665 C C . SER A 1 85 ? -25.274 3.164 18.279 1.00 88.94 85 SER A C 1
ATOM 667 O O . SER A 1 85 ? -26.500 3.153 18.269 1.00 88.94 85 SER A O 1
ATOM 669 N N . MET A 1 86 ? -24.547 2.208 17.693 1.00 88.31 86 MET A N 1
ATOM 670 C CA . MET A 1 86 ? -25.083 1.030 17.003 1.00 88.31 86 MET A CA 1
ATOM 671 C C . MET A 1 86 ? -25.285 -0.177 17.941 1.00 88.31 86 MET A C 1
ATOM 673 O O . MET A 1 86 ? -25.509 -1.291 17.473 1.00 88.31 86 MET A O 1
ATOM 677 N N . GLY A 1 87 ? -25.173 0.010 19.261 1.00 86.25 87 GLY A N 1
ATOM 678 C CA . GLY A 1 87 ? -25.363 -1.045 20.262 1.00 86.25 87 GLY A CA 1
ATOM 679 C C . GLY A 1 87 ? -24.167 -1.985 20.453 1.00 86.25 87 GLY A C 1
ATOM 680 O O . GLY A 1 87 ? -24.283 -2.977 21.173 1.00 86.25 87 GLY A O 1
ATOM 681 N N . HIS A 1 88 ? -23.009 -1.697 19.849 1.00 82.19 88 HIS A N 1
ATOM 682 C CA . HIS A 1 88 ? -21.787 -2.486 20.040 1.00 82.19 88 HIS A CA 1
ATOM 683 C C . HIS A 1 88 ? -21.185 -2.215 21.425 1.00 82.19 88 HIS A C 1
ATOM 685 O O . HIS A 1 88 ? -20.810 -1.086 21.729 1.00 82.19 88 HIS A O 1
ATOM 691 N N . LYS A 1 89 ? -21.056 -3.259 22.250 1.00 73.31 89 LYS A N 1
ATOM 692 C CA . LYS A 1 89 ? -20.531 -3.179 23.631 1.00 73.31 89 LYS A CA 1
ATOM 693 C C . LYS A 1 89 ? -19.175 -3.878 23.827 1.00 73.31 89 LYS A C 1
ATOM 695 O O . LYS A 1 89 ? -18.731 -4.041 24.957 1.00 73.31 89 LYS A O 1
ATOM 700 N N . GLY A 1 90 ? -18.539 -4.320 22.740 1.00 70.81 90 GLY A N 1
ATOM 701 C CA . GLY A 1 90 ? -17.269 -5.058 22.759 1.00 70.81 90 GLY A CA 1
ATOM 702 C C . GLY A 1 90 ? -16.050 -4.214 22.356 1.00 70.81 90 GLY A C 1
ATOM 703 O O . GLY A 1 90 ? -16.196 -3.031 22.036 1.00 70.81 90 GLY A O 1
ATOM 704 N N . PRO A 1 91 ? -14.845 -4.815 22.302 1.00 71.81 91 PRO A N 1
ATOM 705 C CA . PRO A 1 91 ? -13.639 -4.137 21.829 1.00 71.81 91 PRO A CA 1
ATOM 706 C C . PRO A 1 91 ? -13.788 -3.657 20.379 1.00 71.81 91 PRO A C 1
ATOM 708 O O . PRO A 1 91 ? -14.665 -4.108 19.631 1.00 71.81 91 PRO A O 1
ATOM 711 N N . LEU A 1 92 ? -12.927 -2.721 19.972 1.00 74.06 92 LEU A N 1
ATOM 712 C CA . LEU A 1 92 ? -12.890 -2.262 18.587 1.00 74.06 92 LEU A CA 1
ATOM 713 C C . LEU A 1 92 ? -12.621 -3.439 17.640 1.00 74.06 92 LEU A C 1
ATOM 715 O O . LEU A 1 92 ? -11.804 -4.308 17.947 1.00 74.06 92 LEU A O 1
ATOM 719 N N . PRO A 1 93 ? -13.270 -3.465 16.470 1.00 75.00 93 PRO A N 1
ATOM 720 C CA . PRO A 1 93 ? -13.096 -4.558 15.536 1.00 75.00 93 PRO A CA 1
ATOM 721 C C . PRO A 1 93 ? -11.701 -4.596 14.922 1.00 75.00 93 PRO A C 1
ATOM 723 O O . PRO A 1 93 ? -10.991 -3.584 14.871 1.00 75.00 93 PRO A O 1
ATOM 726 N N . ALA A 1 94 ? -11.354 -5.770 14.389 1.00 78.44 94 ALA A N 1
ATOM 727 C CA . ALA A 1 94 ? -10.148 -5.953 13.597 1.00 78.44 94 ALA A CA 1
ATOM 728 C C . ALA A 1 94 ? -10.055 -4.902 12.483 1.00 78.44 94 ALA A C 1
ATOM 730 O O . ALA A 1 94 ? -11.059 -4.528 11.871 1.00 78.44 94 ALA A O 1
ATOM 731 N N . THR A 1 95 ? -8.841 -4.423 12.232 1.00 84.81 95 THR A N 1
ATOM 732 C CA . THR A 1 95 ? -8.581 -3.348 11.272 1.00 84.81 95 THR A CA 1
ATOM 733 C C . THR A 1 95 ? -7.533 -3.772 10.256 1.00 84.81 95 THR A C 1
ATOM 735 O O . THR A 1 95 ? -6.564 -4.453 10.585 1.00 84.81 95 THR A O 1
ATOM 738 N N . SER A 1 96 ? -7.735 -3.370 9.005 1.00 90.00 96 SER A N 1
ATOM 739 C CA . SER A 1 96 ? -6.807 -3.635 7.907 1.00 90.00 96 SER A CA 1
ATOM 740 C C . SER A 1 96 ? -6.227 -2.331 7.372 1.00 90.00 96 SER A C 1
ATOM 742 O O . SER A 1 96 ? -6.944 -1.341 7.208 1.00 90.00 96 SER A O 1
ATOM 744 N N . TYR A 1 97 ? -4.936 -2.353 7.069 1.00 90.12 97 TYR A N 1
ATOM 745 C CA . TYR A 1 97 ? -4.185 -1.265 6.453 1.00 90.12 97 TYR A CA 1
ATOM 746 C C . TYR A 1 97 ? -3.677 -1.720 5.088 1.00 90.12 97 TYR A C 1
ATOM 748 O O . TYR A 1 97 ? -3.328 -2.889 4.922 1.00 90.12 97 TYR A O 1
ATOM 756 N N . LEU A 1 98 ? -3.625 -0.807 4.120 1.00 94.38 98 LEU A N 1
ATOM 757 C CA . LEU A 1 98 ? -3.084 -1.087 2.793 1.00 94.38 98 LEU A CA 1
ATOM 758 C C . LEU A 1 98 ? -2.056 -0.031 2.388 1.00 94.38 98 LEU A C 1
ATOM 760 O O . LEU A 1 98 ? -2.341 1.165 2.407 1.00 94.38 98 LEU A O 1
ATOM 764 N N . ALA A 1 99 ? -0.883 -0.482 1.962 1.00 93.12 99 ALA A N 1
ATOM 765 C CA . ALA A 1 99 ? 0.131 0.341 1.320 1.00 93.12 99 ALA A CA 1
ATOM 766 C C . ALA A 1 99 ? 0.315 -0.100 -0.138 1.00 93.12 99 ALA A C 1
ATOM 768 O O . ALA A 1 99 ? 0.488 -1.287 -0.415 1.00 93.12 99 ALA A O 1
ATOM 769 N N . ILE A 1 100 ? 0.281 0.849 -1.075 1.00 93.38 100 ILE A N 1
ATOM 770 C CA . ILE A 1 100 ? 0.414 0.579 -2.513 1.00 93.38 100 ILE A CA 1
ATOM 771 C C . ILE A 1 100 ? 1.583 1.386 -3.080 1.00 93.38 100 ILE A C 1
ATOM 773 O O . ILE A 1 100 ? 1.558 2.618 -3.100 1.00 93.38 100 ILE A O 1
ATOM 777 N N . SER A 1 101 ? 2.616 0.707 -3.574 1.00 92.38 101 SER A N 1
ATOM 778 C CA . SER A 1 101 ? 3.770 1.390 -4.159 1.00 92.38 101 SER A CA 1
ATOM 779 C C . SER A 1 101 ? 3.433 2.061 -5.497 1.00 92.38 101 SER A C 1
ATOM 781 O O . SER A 1 101 ? 2.459 1.723 -6.178 1.00 92.38 101 SER A O 1
ATOM 783 N N . GLY A 1 102 ? 4.306 2.973 -5.926 1.00 86.44 102 GLY A N 1
ATOM 784 C CA . GLY A 1 102 ? 4.371 3.387 -7.326 1.00 86.44 102 GLY A CA 1
ATOM 785 C C . GLY A 1 102 ? 4.845 2.250 -8.234 1.00 86.44 102 GLY A C 1
ATOM 786 O O . GLY A 1 102 ? 5.266 1.200 -7.749 1.00 86.44 102 GLY A O 1
ATOM 787 N N . GLY A 1 103 ? 4.779 2.472 -9.545 1.00 82.50 103 GLY A N 1
ATOM 788 C CA . GLY A 1 103 ? 5.256 1.500 -10.536 1.00 82.50 103 GLY A CA 1
ATOM 789 C C . GLY A 1 103 ? 5.072 1.914 -11.998 1.00 82.50 103 GLY A C 1
ATOM 790 O O . GLY A 1 103 ? 5.217 1.076 -12.875 1.00 82.50 103 GLY A O 1
ATOM 791 N N . GLY A 1 104 ? 4.688 3.164 -12.293 1.00 87.06 104 GLY A N 1
ATOM 792 C CA . GLY A 1 104 ? 4.399 3.574 -13.673 1.00 87.06 104 GLY A CA 1
ATOM 793 C C . GLY A 1 104 ? 3.328 2.679 -14.301 1.00 87.06 104 GLY A C 1
ATOM 794 O O . GLY A 1 104 ? 2.285 2.446 -13.674 1.00 87.06 104 GLY A O 1
ATOM 795 N N . GLY A 1 105 ? 3.605 2.140 -15.492 1.00 86.88 105 GLY A N 1
ATOM 796 C CA . GLY A 1 105 ? 2.738 1.164 -16.165 1.00 86.88 105 GLY A CA 1
ATOM 797 C C . GLY A 1 105 ? 2.563 -0.157 -15.400 1.00 86.88 105 GLY A C 1
ATOM 798 O O . GLY A 1 105 ? 1.499 -0.776 -15.479 1.00 86.88 105 GLY A O 1
ATOM 799 N N . ASN A 1 106 ? 3.534 -0.555 -14.567 1.00 93.12 106 ASN A N 1
ATOM 800 C CA . ASN A 1 106 ? 3.432 -1.761 -13.734 1.00 93.12 106 ASN A CA 1
ATOM 801 C C . ASN A 1 106 ? 2.320 -1.668 -12.672 1.00 93.12 106 ASN A C 1
ATOM 803 O O . ASN A 1 106 ? 1.883 -2.691 -12.143 1.00 93.12 106 ASN A O 1
ATOM 807 N N . GLY A 1 107 ? 1.782 -0.469 -12.406 1.00 92.00 107 GLY A N 1
ATOM 808 C CA . GLY A 1 107 ? 0.597 -0.294 -11.560 1.00 92.00 107 GLY A CA 1
ATOM 809 C C . GLY A 1 107 ? -0.649 -1.043 -12.048 1.00 92.00 107 GLY A C 1
ATOM 810 O O . GLY A 1 107 ? -1.567 -1.267 -11.259 1.00 92.00 107 GLY A O 1
ATOM 811 N N . ALA A 1 108 ? -0.666 -1.492 -13.309 1.00 95.50 108 ALA A N 1
ATOM 812 C CA . ALA A 1 108 ? -1.695 -2.385 -13.829 1.00 95.50 108 ALA A CA 1
ATOM 813 C C . ALA A 1 108 ? -1.830 -3.675 -12.999 1.00 95.50 108 ALA A C 1
ATOM 815 O O . ALA A 1 108 ? -2.951 -4.130 -12.777 1.00 95.50 108 ALA A O 1
ATOM 816 N N . PHE A 1 109 ? -0.723 -4.210 -12.464 1.00 97.25 109 PHE A N 1
ATOM 817 C CA . PHE A 1 109 ? -0.741 -5.374 -11.574 1.00 97.25 109 PHE A CA 1
ATOM 818 C C . PHE A 1 109 ? -1.579 -5.119 -10.323 1.00 97.25 109 PHE A C 1
ATOM 820 O O . PHE A 1 109 ? -2.522 -5.858 -10.049 1.00 97.25 109 PHE A O 1
ATOM 827 N N . GLY A 1 110 ? -1.262 -4.056 -9.575 1.00 94.44 110 GLY A N 1
ATOM 828 C CA . GLY A 1 110 ? -1.973 -3.711 -8.348 1.00 94.44 110 GLY A CA 1
ATOM 829 C C . GLY A 1 110 ? -3.439 -3.394 -8.601 1.00 94.44 110 GLY A C 1
ATOM 830 O O . GLY A 1 110 ? -4.288 -3.821 -7.824 1.00 94.44 110 GLY A O 1
ATOM 831 N N . ALA A 1 111 ? -3.760 -2.716 -9.707 1.00 94.00 111 ALA A N 1
ATOM 832 C CA . ALA A 1 111 ? -5.144 -2.470 -10.110 1.00 94.00 111 ALA A CA 1
ATOM 833 C C . ALA A 1 111 ? -5.907 -3.779 -10.392 1.00 94.00 111 ALA A C 1
ATOM 835 O O . ALA A 1 111 ? -7.027 -3.963 -9.904 1.00 94.00 111 ALA A O 1
ATOM 836 N N . GLY A 1 112 ? -5.286 -4.711 -11.120 1.00 92.38 112 GLY A N 1
ATOM 837 C CA . GLY A 1 112 ? -5.840 -6.037 -11.393 1.00 92.38 112 GLY A CA 1
ATOM 838 C C . GLY A 1 112 ? -6.047 -6.843 -10.116 1.00 92.38 112 GLY A C 1
ATOM 839 O O . GLY A 1 112 ? -7.148 -7.331 -9.866 1.00 92.38 112 GLY A O 1
ATOM 840 N N . LEU A 1 113 ? -5.025 -6.901 -9.259 1.00 95.31 113 LEU A N 1
ATOM 841 C CA . LEU A 1 113 ? -5.061 -7.587 -7.968 1.00 95.31 113 LEU A CA 1
ATOM 842 C C . LEU A 1 113 ? -6.203 -7.065 -7.098 1.00 95.31 113 LEU A C 1
ATOM 844 O O . LEU A 1 113 ? -7.033 -7.843 -6.641 1.00 95.31 113 LEU A O 1
ATOM 848 N N . ILE A 1 114 ? -6.300 -5.749 -6.918 1.00 91.12 114 ILE A N 1
ATOM 849 C CA . ILE A 1 114 ? -7.383 -5.096 -6.172 1.00 91.12 114 ILE A CA 1
ATOM 850 C C . ILE A 1 114 ? -8.760 -5.454 -6.748 1.00 91.12 114 ILE A C 1
ATOM 852 O O . ILE A 1 114 ? -9.698 -5.699 -5.982 1.00 91.12 114 ILE A O 1
ATOM 856 N N . THR A 1 115 ? -8.882 -5.522 -8.074 1.00 89.94 115 THR A N 1
ATOM 857 C CA . THR A 1 115 ? -10.130 -5.883 -8.759 1.00 89.94 115 THR A CA 1
ATOM 858 C C . THR A 1 115 ? -10.510 -7.339 -8.496 1.00 89.94 115 THR A C 1
ATOM 860 O O . THR A 1 115 ? -11.619 -7.607 -8.039 1.00 89.94 115 THR A O 1
ATOM 863 N N . GLY A 1 116 ? -9.590 -8.283 -8.713 1.00 86.69 116 GLY A N 1
ATOM 864 C CA . GLY A 1 116 ? -9.839 -9.708 -8.469 1.00 86.69 116 GLY A CA 1
ATOM 865 C C . GLY A 1 116 ? -10.093 -10.012 -6.993 1.00 86.69 116 GLY A C 1
ATOM 866 O O . GLY A 1 116 ? -10.996 -10.775 -6.661 1.00 86.69 116 GLY A O 1
ATOM 867 N N . TRP A 1 117 ? -9.367 -9.337 -6.099 1.00 90.25 117 TRP A N 1
ATOM 868 C CA . TRP A 1 117 ? -9.500 -9.514 -4.655 1.00 90.25 117 TRP A CA 1
ATOM 869 C C . TRP A 1 117 ? -10.856 -9.039 -4.138 1.00 90.25 117 TRP A C 1
ATOM 871 O O . TRP A 1 117 ? -11.415 -9.601 -3.199 1.00 90.25 117 TRP A O 1
ATOM 881 N N . THR A 1 118 ? -11.419 -8.006 -4.768 1.00 82.56 118 THR A N 1
ATOM 882 C CA . THR A 1 118 ? -12.760 -7.527 -4.426 1.00 82.56 118 THR A CA 1
ATOM 883 C C . THR A 1 118 ? -13.805 -8.632 -4.600 1.00 82.56 118 THR A C 1
ATOM 885 O O . THR A 1 118 ? -14.663 -8.785 -3.735 1.00 82.56 118 THR A O 1
ATOM 888 N N . GLY A 1 119 ? -13.690 -9.447 -5.655 1.00 71.44 119 GLY A N 1
ATOM 889 C CA . GLY A 1 119 ? -14.570 -10.597 -5.885 1.00 71.44 119 GLY A CA 1
ATOM 890 C C . GLY A 1 119 ? -14.373 -11.755 -4.898 1.00 71.44 119 GLY A C 1
ATOM 891 O O . GLY A 1 119 ? -15.290 -12.548 -4.716 1.00 71.44 119 GLY A O 1
ATOM 892 N N . SER A 1 120 ? -13.216 -11.835 -4.232 1.00 76.00 120 SER A N 1
ATOM 893 C CA . SER A 1 120 ? -12.866 -12.896 -3.276 1.00 76.00 120 SER A CA 1
ATOM 894 C C . SER A 1 120 ? -12.900 -12.455 -1.804 1.00 76.00 120 SER A C 1
ATOM 896 O O . SER A 1 120 ? -12.381 -13.154 -0.937 1.00 76.00 120 SER A O 1
ATOM 898 N N . GLY A 1 121 ? -13.539 -11.319 -1.493 1.00 77.12 121 GLY A N 1
ATOM 899 C CA . GLY A 1 121 ? -13.768 -10.881 -0.109 1.00 77.12 121 GLY A CA 1
ATOM 900 C C . GLY A 1 121 ? -12.685 -9.968 0.469 1.00 77.12 121 GLY A C 1
ATOM 901 O O . GLY A 1 121 ? -12.355 -10.067 1.651 1.00 77.12 121 GLY A O 1
ATOM 902 N N . ARG A 1 122 ? -12.124 -9.067 -0.348 1.00 85.62 122 ARG A N 1
ATOM 903 C CA . ARG A 1 122 ? -11.188 -8.021 0.102 1.00 85.62 122 ARG A CA 1
ATOM 904 C C . ARG A 1 122 ? -11.693 -7.290 1.364 1.00 85.62 122 ARG A C 1
ATOM 906 O O . ARG A 1 122 ? -12.836 -6.823 1.363 1.00 85.62 122 ARG A O 1
ATOM 913 N N . PRO A 1 123 ? -10.852 -7.119 2.403 1.00 83.31 123 PRO A N 1
ATOM 914 C CA . PRO A 1 123 ? -11.241 -6.432 3.627 1.00 83.31 123 PRO A CA 1
ATOM 915 C C . PRO A 1 123 ? -11.509 -4.945 3.385 1.00 83.31 123 PRO A C 1
ATOM 917 O O . PRO A 1 123 ? -11.031 -4.340 2.423 1.00 83.31 123 PRO A O 1
ATOM 920 N N . VAL A 1 124 ? -12.254 -4.339 4.306 1.00 83.06 124 VAL A N 1
ATOM 921 C CA . VAL A 1 124 ? -12.406 -2.884 4.364 1.00 83.06 124 VAL A CA 1
ATOM 922 C C . VAL A 1 124 ? -11.187 -2.303 5.071 1.00 83.06 124 VAL A C 1
ATOM 924 O O . VAL A 1 124 ? -10.862 -2.696 6.193 1.00 83.06 124 VAL A O 1
ATOM 927 N N . PHE A 1 125 ? -10.509 -1.365 4.415 1.00 87.62 125 PHE A N 1
ATOM 928 C CA . PHE A 1 125 ? -9.307 -0.747 4.960 1.00 87.62 125 PHE A CA 1
ATOM 929 C C . PHE A 1 125 ? -9.652 0.474 5.810 1.00 87.62 125 PHE A C 1
ATOM 931 O O . PHE A 1 125 ? -10.372 1.366 5.370 1.00 87.62 125 PHE A O 1
ATOM 938 N N . LYS A 1 126 ? -9.078 0.551 7.014 1.00 84.94 126 LYS A N 1
ATOM 939 C CA . LYS A 1 126 ? -9.122 1.751 7.865 1.00 84.94 126 LYS A CA 1
ATOM 940 C C . LYS A 1 126 ? -8.249 2.862 7.292 1.00 84.94 126 LYS A C 1
ATOM 942 O O . LYS A 1 126 ? -8.565 4.039 7.440 1.00 84.94 126 LYS A O 1
ATOM 947 N N . THR A 1 127 ? -7.155 2.490 6.632 1.00 85.81 127 THR A N 1
ATOM 948 C CA . THR A 1 127 ? -6.249 3.424 5.962 1.00 85.81 127 THR A CA 1
ATOM 949 C C . THR A 1 127 ? -5.686 2.772 4.711 1.00 85.81 127 THR A C 1
ATOM 951 O O . THR A 1 127 ? -5.245 1.622 4.752 1.00 85.81 127 THR A O 1
ATOM 954 N N . VAL A 1 128 ? -5.674 3.529 3.614 1.00 90.06 128 VAL A N 1
ATOM 955 C CA . VAL A 1 128 ? -4.912 3.189 2.413 1.00 90.06 128 VAL A CA 1
ATOM 956 C C . VAL A 1 128 ? -3.940 4.321 2.124 1.00 90.06 128 VAL A C 1
ATOM 958 O O . VAL A 1 128 ? -4.343 5.480 2.064 1.00 90.06 128 VAL A O 1
ATOM 961 N N . THR A 1 129 ? -2.670 3.987 1.934 1.00 88.62 129 THR A N 1
ATOM 962 C CA . THR A 1 129 ? -1.647 4.920 1.461 1.00 88.62 129 THR A CA 1
ATOM 963 C C . THR A 1 129 ? -1.105 4.465 0.115 1.00 88.62 129 THR A C 1
ATOM 965 O O . THR A 1 129 ? -1.063 3.268 -0.183 1.00 88.62 129 THR A O 1
ATOM 968 N N . GLY A 1 130 ? -0.685 5.418 -0.712 1.00 87.25 130 GLY A N 1
ATOM 969 C CA . GLY A 1 130 ? -0.073 5.104 -1.988 1.00 87.25 130 GLY A CA 1
ATOM 970 C C . GLY A 1 130 ? 0.844 6.199 -2.505 1.00 87.25 130 GLY A C 1
ATOM 971 O O . GLY A 1 130 ? 0.659 7.378 -2.212 1.00 87.25 130 GLY A O 1
ATOM 972 N N . ILE A 1 131 ? 1.835 5.792 -3.297 1.00 87.88 131 ILE A N 1
ATOM 973 C CA . ILE A 1 131 ? 2.808 6.686 -3.939 1.00 87.88 131 ILE A CA 1
ATOM 974 C C . ILE A 1 131 ? 2.664 6.560 -5.457 1.00 87.88 131 ILE A C 1
ATOM 976 O O . ILE A 1 131 ? 2.512 5.455 -5.972 1.00 87.88 131 ILE A O 1
ATOM 980 N N . SER A 1 132 ? 2.747 7.675 -6.193 1.00 90.25 132 SER A N 1
ATOM 981 C CA . SER A 1 132 ? 2.685 7.693 -7.667 1.00 90.25 132 SER A CA 1
ATOM 982 C C . SER A 1 132 ? 1.443 6.946 -8.193 1.00 90.25 132 SER A C 1
ATOM 984 O O . SER A 1 132 ? 0.337 7.259 -7.758 1.00 90.25 132 SER A O 1
ATOM 986 N N . THR A 1 133 ? 1.576 5.937 -9.062 1.00 88.62 133 THR A N 1
ATOM 987 C CA . THR A 1 133 ? 0.437 5.119 -9.524 1.00 88.62 133 THR A CA 1
ATOM 988 C C . THR A 1 133 ? -0.376 4.529 -8.364 1.00 88.62 133 THR A C 1
ATOM 990 O O . THR A 1 133 ? -1.602 4.488 -8.431 1.00 88.62 133 THR A O 1
ATOM 993 N N . GLY A 1 134 ? 0.270 4.149 -7.256 1.00 85.50 134 GLY A N 1
ATOM 994 C CA . GLY A 1 134 ? -0.409 3.678 -6.050 1.00 85.50 134 GLY A CA 1
ATOM 995 C C . GLY A 1 134 ? -1.325 4.728 -5.416 1.00 85.50 134 GLY A C 1
ATOM 996 O O . GLY A 1 134 ? -2.377 4.370 -4.897 1.00 85.50 134 GLY A O 1
ATOM 997 N N . ALA A 1 135 ? -0.995 6.021 -5.521 1.00 88.56 135 ALA A N 1
ATOM 998 C CA . ALA A 1 135 ? -1.850 7.113 -5.045 1.00 88.56 135 ALA A CA 1
ATOM 999 C C . ALA A 1 135 ? -3.133 7.263 -5.879 1.00 88.56 135 ALA A C 1
ATOM 1001 O O . ALA A 1 135 ? -4.142 7.734 -5.364 1.00 88.56 135 ALA A O 1
ATOM 1002 N N . LEU A 1 136 ? -3.113 6.835 -7.147 1.00 86.88 136 LEU A N 1
ATOM 1003 C CA . LEU A 1 136 ? -4.308 6.785 -7.995 1.00 86.88 136 LEU A CA 1
ATOM 1004 C C . LEU A 1 136 ? -5.175 5.558 -7.685 1.00 86.88 136 LEU A C 1
ATOM 1006 O O . LEU A 1 136 ? -6.395 5.644 -7.761 1.00 86.88 136 LEU A O 1
ATOM 1010 N N . ILE A 1 137 ? -4.563 4.431 -7.304 1.00 86.69 137 ILE A N 1
ATOM 1011 C CA . ILE A 1 137 ? -5.276 3.199 -6.921 1.00 86.69 137 ILE A CA 1
ATOM 1012 C C . ILE A 1 137 ? -5.891 3.333 -5.517 1.00 86.69 137 ILE A C 1
ATOM 1014 O O . ILE A 1 137 ? -6.997 2.848 -5.269 1.00 86.69 137 ILE A O 1
ATOM 1018 N N . ALA A 1 138 ? -5.188 3.999 -4.596 1.00 89.69 138 ALA A N 1
ATOM 1019 C CA . ALA A 1 138 ? -5.522 4.059 -3.176 1.00 89.69 138 ALA A CA 1
ATOM 1020 C C . ALA A 1 138 ? -6.964 4.520 -2.869 1.00 89.69 138 ALA A C 1
ATOM 1022 O O . ALA A 1 138 ? -7.619 3.834 -2.083 1.00 89.69 138 ALA A O 1
ATOM 1023 N N . PRO A 1 139 ? -7.519 5.582 -3.494 1.00 86.00 139 PRO A N 1
ATOM 1024 C CA . PRO A 1 139 ? -8.906 5.989 -3.263 1.00 86.00 139 PRO A CA 1
ATOM 1025 C C . PRO A 1 139 ? -9.921 4.889 -3.597 1.00 86.00 139 PRO A C 1
ATOM 1027 O O . PRO A 1 139 ? -10.838 4.640 -2.817 1.00 86.00 139 PRO A O 1
ATOM 1030 N N . PHE A 1 140 ? -9.737 4.177 -4.712 1.00 85.00 140 PHE A N 1
ATOM 1031 C CA . PHE A 1 140 ? -10.634 3.090 -5.124 1.00 85.00 140 PHE A CA 1
ATOM 1032 C C . PHE A 1 140 ? -10.49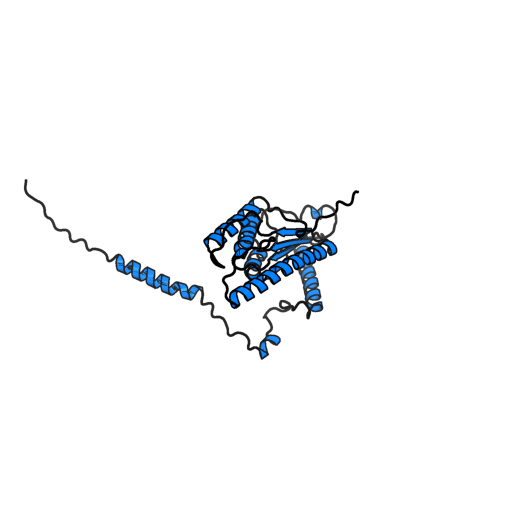5 1.853 -4.234 1.00 85.00 140 PHE A C 1
ATOM 1034 O O . PHE A 1 140 ? -11.464 1.130 -3.996 1.00 85.00 140 PHE A O 1
ATOM 1041 N N . ALA A 1 141 ? -9.292 1.601 -3.718 1.00 85.69 141 ALA A N 1
ATOM 1042 C CA . ALA A 1 141 ? -9.093 0.563 -2.719 1.00 85.69 141 ALA A CA 1
ATOM 1043 C C . ALA A 1 141 ? -9.751 0.928 -1.377 1.00 85.69 141 ALA A C 1
ATOM 1045 O O . ALA A 1 141 ? -10.396 0.072 -0.774 1.00 85.69 141 ALA A O 1
ATOM 1046 N N . PHE A 1 142 ? -9.644 2.191 -0.948 1.00 87.75 142 PHE A N 1
ATOM 1047 C CA . PHE A 1 142 ? -10.190 2.688 0.318 1.00 87.75 142 PHE A CA 1
ATOM 1048 C C . PHE A 1 142 ? -11.718 2.730 0.340 1.00 87.75 142 PHE A C 1
ATOM 1050 O O . PHE A 1 142 ? -12.325 2.268 1.302 1.00 87.75 142 PHE A O 1
ATOM 1057 N N . LEU A 1 143 ? -12.352 3.234 -0.726 1.00 80.12 143 LEU A N 1
ATOM 1058 C CA . LEU A 1 143 ? -13.817 3.305 -0.824 1.00 80.12 143 LEU A CA 1
ATOM 1059 C C . LEU A 1 143 ? -14.482 1.920 -0.757 1.00 80.12 143 LEU A C 1
ATOM 1061 O O . LEU A 1 143 ? -15.676 1.810 -0.467 1.00 80.12 143 LEU A O 1
ATOM 1065 N N . GLY A 1 144 ? -13.703 0.858 -0.985 1.00 64.00 144 GLY A N 1
ATOM 1066 C CA . GLY A 1 144 ? -14.190 -0.506 -0.970 1.00 64.00 144 GLY A CA 1
ATOM 1067 C C . GLY A 1 144 ? -15.220 -0.755 -2.079 1.00 64.00 144 GLY A C 1
ATOM 1068 O O . GLY A 1 144 ? -15.504 0.110 -2.906 1.00 64.00 144 GLY A O 1
ATOM 1069 N N . PRO A 1 145 ? -15.807 -1.956 -2.126 1.00 56.50 145 PRO A N 1
ATOM 1070 C CA . PRO A 1 145 ? -16.797 -2.310 -3.135 1.00 56.50 145 PRO A CA 1
ATOM 1071 C C . PRO A 1 145 ? -18.145 -1.600 -2.995 1.00 56.50 145 PRO A C 1
ATOM 1073 O O . PRO A 1 145 ? -19.034 -1.951 -3.751 1.00 56.50 145 PRO A O 1
ATOM 1076 N N . LYS A 1 146 ? -18.341 -0.623 -2.090 1.00 49.56 146 LYS A N 1
ATOM 1077 C CA . LYS A 1 146 ? -19.646 -0.017 -1.728 1.00 49.56 146 LYS A CA 1
ATOM 1078 C C . LYS A 1 146 ? -20.287 0.868 -2.826 1.00 49.56 146 LYS A C 1
ATOM 1080 O O . LYS A 1 146 ? -21.113 1.725 -2.538 1.00 49.56 146 LYS A O 1
ATOM 1085 N N . TYR A 1 147 ? -19.981 0.569 -4.088 1.00 49.34 147 TYR A N 1
ATOM 1086 C CA . TYR A 1 147 ? -20.982 0.491 -5.153 1.00 49.34 147 TYR A CA 1
ATOM 1087 C C . TYR A 1 147 ? -21.785 -0.835 -5.160 1.00 49.34 147 TYR A C 1
ATOM 1089 O O . TYR A 1 147 ? -22.572 -1.024 -6.072 1.00 49.34 147 TYR A O 1
ATOM 1097 N N . TYR A 1 148 ? -21.676 -1.719 -4.154 1.00 30.64 148 TYR A N 1
ATOM 1098 C CA . TYR A 1 148 ? -22.611 -2.816 -3.849 1.00 30.64 148 TYR A CA 1
ATOM 1099 C C . TYR A 1 148 ? -22.576 -3.214 -2.346 1.00 30.64 148 TYR A C 1
ATOM 1101 O O . TYR A 1 148 ? -21.499 -3.189 -1.741 1.00 30.64 148 TYR A O 1
ATOM 1109 N N . PRO A 1 149 ? -23.729 -3.553 -1.719 1.00 32.44 149 PRO A N 1
ATOM 1110 C CA . PRO A 1 149 ? -23.859 -3.818 -0.279 1.00 32.44 149 PRO A CA 1
ATOM 1111 C C . PRO A 1 149 ? -23.925 -5.357 0.013 1.00 32.44 149 PRO A C 1
ATOM 1113 O O . PRO A 1 149 ? -23.670 -6.151 -0.889 1.00 32.44 149 PRO A O 1
ATOM 1116 N N . PRO A 1 150 ? -24.163 -5.832 1.256 1.00 50.16 150 PRO A N 1
ATOM 1117 C CA . PRO A 1 150 ? -23.209 -6.581 2.088 1.00 50.16 150 PRO A CA 1
ATOM 1118 C C . PRO A 1 150 ? -23.566 -8.070 2.293 1.00 50.16 150 PRO A C 1
ATOM 1120 O O . PRO A 1 150 ? -24.735 -8.386 2.493 1.00 50.16 150 PRO A O 1
ATOM 1123 N N . ARG A 1 151 ? -22.581 -8.983 2.382 1.00 36.56 151 ARG A N 1
ATOM 1124 C CA . ARG A 1 151 ? -22.787 -10.347 2.931 1.00 36.56 151 ARG A CA 1
ATOM 1125 C C . ARG A 1 151 ? -21.547 -10.890 3.684 1.00 36.56 151 ARG A C 1
ATOM 1127 O O . ARG A 1 151 ? -20.597 -11.327 3.051 1.00 36.56 151 ARG A O 1
ATOM 1134 N N . PHE A 1 152 ? -21.648 -10.875 5.026 1.00 37.69 152 PHE A N 1
ATOM 1135 C CA . PHE A 1 152 ? -21.001 -11.718 6.067 1.00 37.69 152 PHE A CA 1
ATOM 1136 C C . PHE A 1 152 ? -19.474 -11.667 6.334 1.00 37.69 152 PHE A C 1
ATOM 1138 O O . PHE A 1 152 ? -18.682 -11.274 5.490 1.00 37.69 152 PHE A O 1
ATOM 1145 N N . HIS A 1 153 ? -19.005 -12.143 7.502 1.00 48.38 153 HIS A N 1
ATOM 1146 C CA . HIS A 1 153 ? -18.797 -11.423 8.781 1.00 48.38 153 HIS A CA 1
ATOM 1147 C C . HIS A 1 153 ? -17.576 -12.016 9.532 1.00 48.38 153 HIS A C 1
ATOM 1149 O O . HIS A 1 153 ? -17.682 -12.996 10.257 1.00 48.38 153 HIS A O 1
ATOM 1155 N N . LEU A 1 154 ? -16.389 -11.409 9.389 1.00 45.12 154 LEU A N 1
ATOM 1156 C CA . LEU A 1 154 ? -15.131 -11.871 10.030 1.00 45.12 154 LEU A CA 1
ATOM 1157 C C . LEU A 1 154 ? -14.937 -11.351 11.472 1.00 45.12 154 LEU A C 1
ATOM 1159 O O . LEU A 1 154 ? -14.033 -11.760 12.195 1.00 45.12 154 LEU A O 1
ATOM 1163 N N . ARG A 1 155 ? -15.806 -10.425 11.880 1.00 39.38 155 ARG A N 1
ATOM 1164 C CA . ARG A 1 155 ? -15.777 -9.674 13.142 1.00 39.38 155 ARG A CA 1
ATOM 1165 C C . ARG A 1 155 ? -16.533 -10.382 14.274 1.00 39.38 155 ARG A C 1
ATOM 1167 O O . ARG A 1 155 ? -16.306 -10.071 15.436 1.00 39.38 155 ARG A O 1
ATOM 1174 N N . GLU A 1 156 ? -17.413 -11.325 13.942 1.00 44.72 156 GLU A N 1
ATOM 1175 C CA . GLU A 1 156 ? -18.297 -12.004 14.904 1.00 44.72 156 GLU A CA 1
ATOM 1176 C C . GLU A 1 156 ? -17.604 -13.162 15.648 1.00 44.72 156 GLU A C 1
ATOM 1178 O O . GLU A 1 156 ? -17.987 -13.479 16.767 1.00 44.72 156 GLU A O 1
ATOM 1183 N N . ILE A 1 157 ? -16.501 -13.704 15.113 1.00 48.28 157 ILE A N 1
ATOM 1184 C CA . ILE A 1 157 ? -15.668 -14.743 15.759 1.00 48.28 157 ILE A CA 1
ATOM 1185 C C . ILE A 1 157 ? -14.756 -14.150 16.850 1.00 48.28 157 ILE A C 1
ATOM 1187 O O . ILE A 1 157 ? -14.525 -14.770 17.886 1.00 48.28 157 ILE A O 1
ATOM 1191 N N . ALA A 1 158 ? -14.278 -12.916 16.654 1.00 46.34 158 ALA A N 1
ATOM 1192 C CA . ALA A 1 158 ? -13.446 -12.210 17.634 1.00 46.34 158 ALA A CA 1
ATOM 1193 C C . ALA A 1 158 ? -14.240 -11.789 18.889 1.00 46.34 158 ALA A C 1
ATOM 1195 O O . ALA A 1 158 ? -13.672 -11.636 19.967 1.00 46.34 158 ALA A O 1
ATOM 1196 N N . ALA A 1 159 ? -15.563 -11.640 18.758 1.00 48.75 159 ALA A N 1
ATOM 1197 C CA . ALA A 1 159 ? -16.457 -11.221 19.834 1.00 48.75 159 ALA A CA 1
ATOM 1198 C C . ALA A 1 159 ? -16.875 -12.350 20.799 1.00 48.75 159 ALA A C 1
ATOM 1200 O O . ALA A 1 159 ? -17.397 -12.045 21.865 1.00 48.75 159 ALA A O 1
ATOM 1201 N N . ALA A 1 160 ? -16.632 -13.631 20.497 1.00 49.34 160 ALA A N 1
ATOM 1202 C CA . ALA A 1 160 ? -17.070 -14.725 21.374 1.00 49.34 160 ALA A CA 1
ATOM 1203 C C . ALA A 1 160 ? -16.120 -15.026 22.557 1.00 49.34 160 ALA A C 1
ATOM 1205 O O . ALA A 1 160 ? -16.507 -15.764 23.455 1.00 49.34 160 ALA A O 1
ATOM 1206 N N . ASN A 1 161 ? -14.890 -14.481 22.573 1.00 49.00 161 ASN A N 1
ATOM 1207 C CA . ASN A 1 161 ? -13.820 -14.948 23.477 1.00 49.00 161 ASN A CA 1
ATOM 1208 C C . ASN A 1 161 ? -12.966 -13.840 24.140 1.00 49.00 161 ASN A C 1
ATOM 1210 O O . ASN A 1 161 ? -11.914 -14.140 24.687 1.00 49.00 161 ASN A O 1
ATOM 1214 N N . GLY A 1 162 ? -13.395 -12.571 24.118 1.00 52.19 162 GLY A N 1
ATOM 1215 C CA . GLY A 1 162 ? -12.864 -11.533 25.022 1.00 52.19 162 GLY A CA 1
ATOM 1216 C C . GLY A 1 162 ? -11.420 -11.043 24.804 1.00 52.19 162 GLY A C 1
ATOM 1217 O O . GLY A 1 162 ? -10.668 -10.992 25.772 1.00 52.19 162 GLY A O 1
ATOM 1218 N N . TYR A 1 163 ? -11.035 -10.605 23.593 1.00 53.47 163 TYR A N 1
ATOM 1219 C CA . TYR A 1 163 ? -9.674 -10.087 23.346 1.00 53.47 163 TYR A CA 1
ATOM 1220 C C . TYR A 1 163 ? -9.536 -8.897 22.377 1.00 53.47 163 TYR A C 1
ATOM 1222 O O . TYR A 1 163 ? -10.396 -8.645 21.533 1.00 53.47 163 TYR A O 1
ATOM 1230 N N . ASP A 1 164 ? -8.401 -8.201 22.572 1.00 54.22 164 ASP A N 1
ATOM 1231 C CA . ASP A 1 164 ? -7.349 -7.769 21.623 1.00 54.22 164 ASP A CA 1
ATOM 1232 C C . ASP A 1 164 ? -7.715 -7.513 20.142 1.00 54.22 164 ASP A C 1
ATOM 1234 O O . ASP A 1 164 ? -8.316 -8.333 19.444 1.00 54.22 164 ASP A O 1
ATOM 1238 N N . ARG A 1 165 ? -7.288 -6.352 19.622 1.00 67.69 165 ARG A N 1
ATOM 1239 C CA . ARG A 1 165 ? -7.647 -5.850 18.287 1.00 67.69 165 ARG A CA 1
ATOM 1240 C C . ARG A 1 165 ? -6.633 -6.316 17.245 1.00 67.69 165 ARG A C 1
ATOM 1242 O O . ARG A 1 165 ? -5.623 -5.652 17.025 1.00 67.69 165 ARG A O 1
ATOM 1249 N N . LYS A 1 166 ? -6.970 -7.369 16.496 1.00 73.94 166 LYS A N 1
ATOM 1250 C CA . LYS A 1 166 ? -6.167 -7.822 15.347 1.00 73.94 166 LYS A CA 1
ATOM 1251 C C . LYS A 1 166 ? -5.976 -6.704 14.313 1.00 73.94 166 LYS A C 1
ATOM 1253 O O . LYS A 1 166 ? -6.945 -6.110 13.825 1.00 73.94 166 LYS A O 1
ATOM 1258 N N . ARG A 1 167 ? -4.722 -6.448 13.948 1.00 79.31 167 ARG A N 1
ATOM 1259 C CA . ARG A 1 167 ? -4.327 -5.512 12.892 1.00 79.31 167 ARG A CA 1
ATOM 1260 C C . ARG A 1 167 ? -3.656 -6.289 11.767 1.00 79.31 167 ARG A C 1
ATOM 1262 O O . ARG A 1 167 ? -2.847 -7.174 12.025 1.00 79.31 167 ARG A O 1
ATOM 1269 N N . THR A 1 168 ? -3.984 -5.959 10.528 1.00 87.50 168 THR A N 1
ATOM 1270 C CA . THR A 1 168 ? -3.403 -6.614 9.350 1.00 87.50 168 THR A CA 1
ATOM 1271 C C . THR A 1 168 ? -2.842 -5.557 8.411 1.00 87.50 168 THR A C 1
ATOM 1273 O O . THR A 1 168 ? -3.543 -4.602 8.074 1.00 87.50 168 THR A O 1
ATOM 1276 N N . LEU A 1 169 ? -1.587 -5.717 7.991 1.00 86.50 169 LEU A N 1
ATOM 1277 C CA . LEU A 1 169 ? -0.944 -4.878 6.984 1.00 86.50 169 LEU A CA 1
ATOM 1278 C C . LEU A 1 169 ? -0.888 -5.628 5.658 1.00 86.50 169 LEU A C 1
ATOM 1280 O O . LEU A 1 169 ? -0.258 -6.678 5.560 1.00 86.50 169 LEU A O 1
ATOM 1284 N N . TYR A 1 170 ? -1.499 -5.048 4.632 1.00 94.06 170 TYR A N 1
ATOM 1285 C CA . TYR A 1 170 ? -1.333 -5.464 3.249 1.00 94.06 170 TYR A CA 1
ATOM 1286 C C . TYR A 1 170 ? -0.427 -4.480 2.516 1.00 94.06 170 TYR A C 1
ATOM 1288 O O . TYR A 1 170 ? -0.638 -3.269 2.558 1.00 94.06 170 TYR A O 1
ATOM 1296 N N . THR A 1 171 ? 0.551 -5.006 1.794 1.00 92.56 171 THR A N 1
ATOM 1297 C CA . THR A 1 171 ? 1.489 -4.235 0.984 1.00 92.56 171 THR A CA 1
ATOM 1298 C C . THR A 1 171 ? 1.451 -4.761 -0.441 1.00 92.56 171 THR A C 1
ATOM 1300 O O . THR A 1 171 ? 1.691 -5.941 -0.683 1.00 92.56 171 THR A O 1
ATOM 1303 N N . ILE A 1 172 ? 1.159 -3.883 -1.398 1.00 94.38 172 ILE A N 1
ATOM 1304 C CA . ILE A 1 172 ? 1.218 -4.185 -2.829 1.00 94.38 172 ILE A CA 1
ATOM 1305 C C . ILE A 1 172 ? 2.391 -3.417 -3.424 1.00 94.38 172 ILE A C 1
ATOM 1307 O O . ILE A 1 172 ? 2.369 -2.186 -3.505 1.00 94.38 172 ILE A O 1
ATOM 1311 N N . ARG A 1 173 ? 3.404 -4.152 -3.876 1.00 93.06 173 ARG A N 1
ATOM 1312 C CA . ARG A 1 173 ? 4.501 -3.621 -4.676 1.00 93.06 173 ARG A CA 1
ATOM 1313 C C . ARG A 1 173 ? 4.176 -3.795 -6.158 1.00 93.06 173 ARG A C 1
ATOM 1315 O O . ARG A 1 173 ? 4.156 -4.905 -6.674 1.00 93.06 173 ARG A O 1
ATOM 1322 N N . ASN A 1 174 ? 3.953 -2.689 -6.857 1.00 89.38 174 ASN A N 1
ATOM 1323 C CA . ASN A 1 174 ? 3.724 -2.644 -8.305 1.00 89.38 174 ASN A CA 1
ATOM 1324 C C . ASN A 1 174 ? 5.031 -2.781 -9.097 1.00 89.38 174 ASN A C 1
ATOM 1326 O O . ASN A 1 174 ? 5.315 -1.986 -9.988 1.00 89.38 174 ASN A O 1
ATOM 1330 N N . ASP A 1 175 ? 5.853 -3.756 -8.727 1.00 86.44 175 ASP A N 1
ATOM 1331 C CA . ASP A 1 175 ? 7.134 -4.019 -9.363 1.00 86.44 175 ASP A CA 1
ATOM 1332 C C . ASP A 1 175 ? 7.578 -5.462 -9.107 1.00 86.44 175 ASP A C 1
ATOM 1334 O O . ASP A 1 175 ? 7.069 -6.131 -8.199 1.00 86.44 175 ASP A O 1
ATOM 1338 N N . ARG A 1 176 ? 8.540 -5.929 -9.900 1.00 81.94 176 ARG A N 1
ATOM 1339 C CA . ARG A 1 176 ? 9.228 -7.199 -9.670 1.00 81.94 176 ARG A CA 1
ATOM 1340 C C . ARG A 1 176 ? 10.241 -7.057 -8.533 1.00 81.94 176 ARG A C 1
ATOM 1342 O O . ARG A 1 176 ? 10.751 -5.969 -8.256 1.00 81.94 176 ARG A O 1
ATOM 1349 N N . LEU A 1 177 ? 10.528 -8.165 -7.854 1.00 77.88 177 LEU A N 1
ATOM 1350 C CA . LEU A 1 177 ? 11.569 -8.213 -6.819 1.00 77.88 177 LEU A CA 1
ATOM 1351 C C . LEU A 1 177 ? 12.940 -8.561 -7.393 1.00 77.88 177 LEU A C 1
ATOM 1353 O O . LEU A 1 177 ? 13.957 -8.134 -6.851 1.00 77.88 177 LEU A O 1
ATOM 1357 N N . ASP A 1 178 ? 12.966 -9.308 -8.491 1.00 73.94 178 ASP A N 1
ATOM 1358 C CA . ASP A 1 178 ? 14.160 -9.540 -9.285 1.00 73.94 178 ASP A CA 1
ATOM 1359 C C . ASP A 1 178 ? 14.514 -8.299 -10.128 1.00 73.94 178 ASP A C 1
ATOM 1361 O O . ASP A 1 178 ? 13.630 -7.516 -10.495 1.00 73.94 178 ASP A O 1
ATOM 1365 N N . PRO A 1 179 ? 15.808 -8.075 -10.413 1.00 59.75 179 PRO A N 1
ATOM 1366 C CA . PRO A 1 179 ? 16.232 -6.945 -11.223 1.00 59.75 179 PRO A CA 1
ATOM 1367 C C . PRO A 1 179 ? 15.777 -7.112 -12.680 1.00 59.75 179 PRO A C 1
ATOM 1369 O O . PRO A 1 179 ? 16.200 -8.038 -13.371 1.00 59.75 179 PRO A O 1
ATOM 1372 N N . GLU A 1 180 ? 14.973 -6.168 -13.183 1.00 57.75 180 GLU A N 1
ATOM 1373 C CA . GLU A 1 180 ? 14.658 -6.083 -14.613 1.00 57.75 180 GLU A CA 1
ATOM 1374 C C . GLU A 1 180 ? 15.935 -5.726 -15.403 1.00 57.75 180 GLU A C 1
ATOM 1376 O O . GLU A 1 180 ? 16.388 -4.567 -15.424 1.00 57.75 180 GLU A O 1
ATOM 1381 N N . TRP A 1 181 ? 16.514 -6.720 -16.082 1.00 51.34 181 TRP A N 1
ATOM 1382 C CA . TRP A 1 181 ? 17.558 -6.502 -17.082 1.00 51.34 181 TRP A CA 1
ATOM 1383 C C . TRP A 1 181 ? 16.965 -5.704 -18.247 1.00 51.34 181 TRP A C 1
ATOM 1385 O O . TRP A 1 181 ? 16.173 -6.212 -19.035 1.00 51.34 181 TRP A O 1
ATOM 1395 N N . ALA A 1 182 ? 17.344 -4.432 -18.354 1.00 53.00 182 ALA A N 1
ATOM 1396 C CA . ALA A 1 182 ? 16.963 -3.578 -19.470 1.00 53.00 182 ALA A CA 1
ATOM 1397 C C . ALA A 1 182 ? 18.228 -3.145 -20.206 1.00 53.00 182 ALA A C 1
ATOM 1399 O O . ALA A 1 182 ? 19.121 -2.543 -19.606 1.00 53.00 182 ALA A O 1
ATOM 1400 N N . ASN A 1 183 ? 18.294 -3.437 -21.504 1.00 47.53 183 ASN A N 1
ATOM 1401 C CA . ASN A 1 183 ? 19.358 -2.955 -22.374 1.00 47.53 183 ASN A CA 1
ATOM 1402 C C . ASN A 1 183 ? 19.108 -1.460 -22.625 1.00 47.53 183 ASN A C 1
ATOM 1404 O O . ASN A 1 183 ? 18.202 -1.080 -23.367 1.00 47.53 183 ASN A O 1
ATOM 1408 N N . VAL A 1 184 ? 19.813 -0.594 -21.897 1.00 49.12 184 VAL A N 1
ATOM 1409 C CA . VAL A 1 184 ? 19.553 0.849 -21.935 1.00 49.12 184 VAL A CA 1
ATOM 1410 C C . VAL A 1 184 ? 20.159 1.426 -23.210 1.00 49.12 184 VAL A C 1
ATOM 1412 O O . VAL A 1 184 ? 21.355 1.278 -23.458 1.00 49.12 184 VAL A O 1
ATOM 1415 N N . ASN A 1 185 ? 19.359 2.132 -24.012 1.00 51.47 185 ASN A N 1
ATOM 1416 C CA . ASN A 1 185 ? 19.895 2.921 -25.122 1.00 51.47 185 ASN A CA 1
ATOM 1417 C C . ASN A 1 185 ? 20.942 3.916 -24.588 1.00 51.47 185 ASN A C 1
ATOM 1419 O O . ASN A 1 185 ? 20.716 4.563 -23.562 1.00 51.47 185 ASN A O 1
ATOM 1423 N N . ARG A 1 186 ? 22.081 4.039 -25.285 1.00 45.91 186 ARG A N 1
ATOM 1424 C CA . ARG A 1 186 ? 23.239 4.876 -24.912 1.00 45.91 186 ARG A CA 1
ATOM 1425 C C . ARG A 1 186 ? 22.937 6.378 -25.045 1.00 45.91 186 ARG A C 1
ATOM 1427 O O . ARG A 1 186 ? 23.476 7.051 -25.917 1.00 45.91 186 ARG A O 1
ATOM 1434 N N . ARG A 1 187 ? 22.039 6.916 -24.217 1.00 58.00 187 ARG A N 1
ATOM 1435 C CA . ARG A 1 187 ? 21.785 8.358 -24.078 1.00 58.00 187 ARG A CA 1
ATOM 1436 C C . ARG A 1 187 ? 21.910 8.740 -22.601 1.00 58.00 187 ARG A C 1
ATOM 1438 O O . ARG A 1 187 ? 21.431 8.025 -21.728 1.00 58.00 187 ARG A O 1
ATOM 1445 N N . THR A 1 188 ? 22.550 9.869 -22.304 1.00 63.69 188 THR A N 1
ATOM 1446 C CA . THR A 1 188 ? 22.881 10.282 -20.924 1.00 63.69 188 THR A CA 1
ATOM 1447 C C . THR A 1 188 ? 21.648 10.362 -20.017 1.00 63.69 188 THR A C 1
ATOM 1449 O O . THR A 1 188 ? 21.682 9.898 -18.881 1.00 63.69 188 THR A O 1
ATOM 1452 N N . LEU A 1 189 ? 20.522 10.856 -20.544 1.00 67.38 189 LEU A N 1
ATOM 1453 C CA . LEU A 1 189 ? 19.245 10.917 -19.823 1.00 67.38 189 LEU A CA 1
ATOM 1454 C C . LEU A 1 189 ? 18.645 9.529 -19.542 1.00 67.38 189 LEU A C 1
ATOM 1456 O O . LEU A 1 189 ? 18.163 9.300 -18.439 1.00 67.38 189 LEU A O 1
ATOM 1460 N N . SER A 1 190 ? 18.707 8.580 -20.485 1.00 58.19 190 SER A N 1
ATOM 1461 C CA . SER A 1 190 ? 18.176 7.224 -20.265 1.00 58.19 190 SER A CA 1
ATOM 1462 C C . SER A 1 190 ? 19.021 6.423 -19.275 1.00 58.19 190 SER A C 1
ATOM 1464 O O . SER A 1 190 ? 18.472 5.636 -18.506 1.00 58.19 190 SER A O 1
ATOM 1466 N N . ILE A 1 191 ? 20.335 6.660 -19.237 1.00 61.53 191 ILE A N 1
ATOM 1467 C CA . ILE A 1 191 ? 21.237 6.077 -18.234 1.00 61.53 191 ILE A CA 1
ATOM 1468 C C . ILE A 1 191 ? 20.922 6.642 -16.842 1.00 61.53 191 ILE A C 1
ATOM 1470 O O . ILE A 1 191 ? 20.763 5.869 -15.900 1.00 61.53 191 ILE A O 1
ATOM 1474 N N . ALA A 1 192 ? 20.760 7.965 -16.714 1.00 65.12 192 ALA A N 1
ATOM 1475 C CA . ALA A 1 192 ? 20.394 8.601 -15.447 1.00 65.12 192 ALA A CA 1
ATOM 1476 C C . ALA A 1 192 ? 19.034 8.104 -14.925 1.00 65.12 192 ALA A C 1
ATOM 1478 O O . ALA A 1 192 ? 18.921 7.733 -13.758 1.00 65.12 192 ALA A O 1
ATOM 1479 N N . SER A 1 193 ? 18.020 8.002 -15.791 1.00 65.25 193 SER A N 1
ATOM 1480 C CA . SER A 1 193 ? 16.715 7.440 -15.421 1.00 65.25 193 SER A CA 1
ATOM 1481 C C . SER A 1 193 ? 16.805 5.973 -14.994 1.00 65.25 193 SER A C 1
ATOM 1483 O O . SER A 1 193 ? 16.180 5.598 -14.002 1.00 65.25 193 SER A O 1
ATOM 1485 N N . LYS A 1 194 ? 17.604 5.139 -15.680 1.00 71.94 194 LYS A N 1
ATOM 1486 C CA . LYS A 1 194 ? 17.816 3.743 -15.262 1.00 71.94 194 LYS A CA 1
ATOM 1487 C C . LYS A 1 194 ? 18.534 3.664 -13.915 1.00 71.94 194 LYS A C 1
ATOM 1489 O O . LYS A 1 194 ? 18.136 2.852 -13.090 1.00 71.94 194 LYS A O 1
ATOM 1494 N N . ALA A 1 195 ? 19.529 4.513 -13.661 1.00 67.88 195 ALA A N 1
ATOM 1495 C CA . ALA A 1 195 ? 20.224 4.560 -12.375 1.00 67.88 195 ALA A CA 1
ATOM 1496 C C . ALA A 1 195 ? 19.279 4.951 -11.227 1.00 67.88 195 ALA A C 1
ATOM 1498 O O . ALA A 1 195 ? 19.245 4.267 -10.207 1.00 67.88 195 ALA A O 1
ATOM 1499 N N . VAL A 1 196 ? 18.451 5.986 -11.417 1.00 69.25 196 VAL A N 1
ATOM 1500 C CA . VAL A 1 196 ? 17.414 6.376 -10.445 1.00 69.25 196 VAL A CA 1
ATOM 1501 C C . VAL A 1 196 ? 16.412 5.238 -10.227 1.00 69.25 196 VAL A C 1
ATOM 1503 O O . VAL A 1 196 ? 16.103 4.917 -9.086 1.00 69.25 196 VAL A O 1
ATOM 1506 N N . SER A 1 197 ? 15.954 4.570 -11.290 1.00 70.00 197 SER A N 1
ATOM 1507 C CA . SER A 1 197 ? 15.055 3.412 -11.185 1.00 70.00 197 SER A CA 1
ATOM 1508 C C . SER A 1 197 ? 15.685 2.245 -10.419 1.00 70.00 197 SER A C 1
ATOM 1510 O O . SER A 1 197 ? 15.014 1.647 -9.582 1.00 70.00 197 SER A O 1
ATOM 1512 N N . SER A 1 198 ? 16.964 1.945 -10.652 1.00 71.50 198 SER A N 1
ATOM 1513 C CA . SER A 1 198 ? 17.692 0.912 -9.909 1.00 71.50 198 SER A CA 1
ATOM 1514 C C . SER A 1 198 ? 17.854 1.279 -8.432 1.00 71.50 198 SER A C 1
ATOM 1516 O O . SER A 1 198 ? 17.706 0.419 -7.568 1.00 71.50 198 SER A O 1
ATOM 1518 N N . LEU A 1 199 ? 18.114 2.552 -8.117 1.00 71.38 199 LEU A N 1
ATOM 1519 C CA . LEU A 1 199 ? 18.161 3.027 -6.732 1.00 71.38 199 LEU A CA 1
ATOM 1520 C C . LEU A 1 199 ? 16.794 2.918 -6.051 1.00 71.38 199 LEU A C 1
ATOM 1522 O O . LEU A 1 199 ? 16.725 2.433 -4.926 1.00 71.38 199 LEU A O 1
ATOM 1526 N N . ILE A 1 200 ? 15.713 3.301 -6.739 1.00 73.12 200 ILE A N 1
ATOM 1527 C CA . ILE A 1 200 ? 14.337 3.148 -6.241 1.00 73.12 200 ILE A CA 1
ATOM 1528 C C . ILE A 1 200 ? 14.019 1.671 -5.986 1.00 73.12 200 ILE A C 1
ATOM 1530 O O . ILE A 1 200 ? 13.422 1.349 -4.962 1.00 73.12 200 ILE A O 1
ATOM 1534 N N . HIS A 1 201 ? 14.442 0.762 -6.870 1.00 73.00 201 HIS A N 1
ATOM 1535 C CA . HIS A 1 201 ? 14.230 -0.680 -6.703 1.00 73.00 201 HIS A CA 1
ATOM 1536 C C . HIS A 1 201 ? 14.942 -1.224 -5.456 1.00 73.00 201 HIS A C 1
ATOM 1538 O O . HIS A 1 201 ? 14.313 -1.881 -4.619 1.00 73.00 201 HIS A O 1
ATOM 1544 N N . THR A 1 202 ? 16.219 -0.874 -5.278 1.00 68.62 202 THR A N 1
ATOM 1545 C CA . THR A 1 202 ? 17.010 -1.256 -4.098 1.00 68.62 202 THR A CA 1
ATOM 1546 C C . THR A 1 202 ? 16.444 -0.644 -2.814 1.00 68.62 202 THR A C 1
ATOM 1548 O O . THR A 1 202 ? 16.315 -1.336 -1.803 1.00 68.62 202 THR A O 1
ATOM 1551 N N . GLN A 1 203 ? 16.042 0.631 -2.847 1.00 74.06 203 GLN A N 1
ATOM 1552 C CA . GLN A 1 203 ? 15.403 1.302 -1.713 1.00 74.06 203 GLN A CA 1
ATOM 1553 C C . GLN A 1 203 ? 14.061 0.649 -1.363 1.00 74.06 203 GLN A C 1
ATOM 1555 O O . GLN A 1 203 ? 13.791 0.408 -0.188 1.00 74.06 203 GLN A O 1
ATOM 1560 N N . GLY A 1 204 ? 13.277 0.262 -2.372 1.00 76.56 204 GLY A N 1
ATOM 1561 C CA . GLY A 1 204 ? 12.015 -0.449 -2.204 1.00 76.56 204 GLY A CA 1
ATOM 1562 C C . GLY A 1 204 ? 12.178 -1.786 -1.477 1.00 76.56 204 GLY A C 1
ATOM 1563 O O . GLY A 1 204 ? 11.352 -2.119 -0.631 1.00 76.56 204 GLY A O 1
ATOM 1564 N N . ASN A 1 205 ? 13.263 -2.532 -1.722 1.00 80.31 205 ASN A N 1
ATOM 1565 C CA . ASN A 1 205 ? 13.578 -3.732 -0.934 1.00 80.31 205 ASN A CA 1
ATOM 1566 C C . ASN A 1 205 ? 13.831 -3.393 0.543 1.00 80.31 205 ASN A C 1
ATOM 1568 O O . ASN A 1 205 ? 13.285 -4.063 1.420 1.00 80.31 205 ASN A O 1
ATOM 1572 N N . GLY A 1 206 ? 14.607 -2.345 0.831 1.00 77.44 206 GLY A N 1
ATOM 1573 C CA . GLY A 1 206 ? 14.821 -1.871 2.203 1.00 77.44 206 GLY A CA 1
ATOM 1574 C C . GLY A 1 206 ? 13.523 -1.430 2.889 1.00 77.44 206 GLY A C 1
ATOM 1575 O O . GLY A 1 206 ? 13.298 -1.741 4.058 1.00 77.44 206 GLY A O 1
ATOM 1576 N N . ASP A 1 207 ? 12.623 -0.774 2.156 1.00 82.62 207 ASP A N 1
ATOM 1577 C CA . ASP A 1 207 ? 11.309 -0.359 2.658 1.00 82.62 207 ASP A CA 1
ATOM 1578 C C . ASP A 1 207 ? 10.417 -1.546 3.024 1.00 82.62 207 ASP A C 1
ATOM 1580 O O . ASP A 1 207 ? 9.759 -1.511 4.063 1.00 82.62 207 ASP A O 1
ATOM 1584 N N . LEU A 1 208 ? 10.433 -2.625 2.233 1.00 85.69 208 LEU A N 1
ATOM 1585 C CA . LEU A 1 208 ? 9.716 -3.862 2.564 1.00 85.69 208 LEU A CA 1
ATOM 1586 C C . LEU A 1 208 ? 10.185 -4.458 3.893 1.00 85.69 208 LEU A C 1
ATOM 1588 O O . LEU A 1 208 ? 9.349 -4.865 4.699 1.00 85.69 208 LEU A O 1
ATOM 1592 N N . HIS A 1 209 ? 11.494 -4.447 4.150 1.00 84.50 209 HIS A N 1
ATOM 1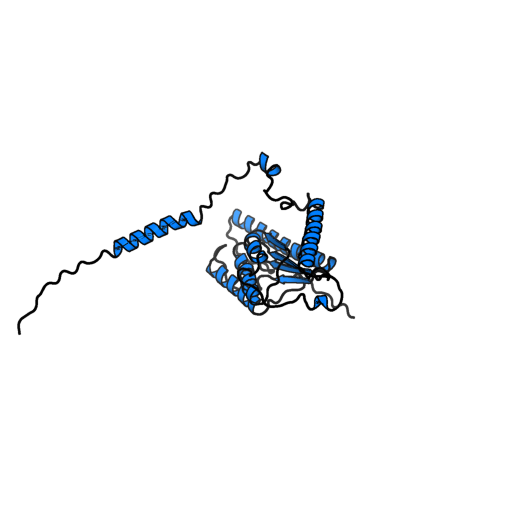593 C CA . HIS A 1 209 ? 12.055 -4.912 5.418 1.00 84.50 209 HIS A CA 1
ATOM 1594 C C . HIS A 1 209 ? 11.654 -4.002 6.582 1.00 84.50 209 HIS A C 1
ATOM 1596 O O . HIS A 1 209 ? 11.245 -4.496 7.628 1.00 84.50 209 HIS A O 1
ATOM 1602 N N . ARG A 1 210 ? 11.694 -2.675 6.400 1.00 79.12 210 ARG A N 1
ATOM 1603 C CA . ARG A 1 210 ? 11.246 -1.719 7.428 1.00 79.12 210 ARG A CA 1
ATOM 1604 C C . ARG A 1 210 ? 9.764 -1.879 7.758 1.00 79.12 210 ARG A C 1
ATOM 1606 O O . ARG A 1 210 ? 9.405 -1.868 8.934 1.00 79.12 210 ARG A O 1
ATOM 1613 N N . MET A 1 211 ? 8.920 -2.067 6.743 1.00 77.38 211 MET A N 1
ATOM 1614 C CA . MET A 1 211 ? 7.492 -2.331 6.927 1.00 77.38 211 MET A CA 1
ATOM 1615 C C . MET A 1 211 ? 7.259 -3.647 7.667 1.00 77.38 211 MET A C 1
ATOM 1617 O O . MET A 1 211 ? 6.456 -3.670 8.593 1.00 77.38 211 MET A O 1
ATOM 1621 N N . TYR A 1 212 ? 7.975 -4.712 7.299 1.00 85.06 212 TYR A N 1
ATOM 1622 C CA . TYR A 1 212 ? 7.891 -6.002 7.982 1.00 85.06 212 TYR A CA 1
ATOM 1623 C C . TYR A 1 212 ? 8.317 -5.901 9.452 1.00 85.06 212 TYR A C 1
ATOM 1625 O O . TYR A 1 212 ? 7.550 -6.271 10.328 1.00 85.06 212 TYR A O 1
ATOM 1633 N N . LEU A 1 213 ? 9.484 -5.321 9.749 1.00 79.81 213 LEU A N 1
ATOM 1634 C CA . LEU A 1 213 ? 9.969 -5.184 11.129 1.00 79.81 213 LEU A CA 1
ATOM 1635 C C . LEU A 1 213 ? 9.058 -4.299 11.987 1.00 79.81 213 LEU A C 1
ATOM 1637 O O . LEU A 1 213 ? 8.862 -4.577 13.165 1.00 79.81 213 LEU A O 1
ATOM 1641 N N . THR A 1 214 ? 8.480 -3.250 11.398 1.00 70.06 214 THR A N 1
ATOM 1642 C CA . THR A 1 214 ? 7.469 -2.427 12.078 1.00 70.06 214 THR A CA 1
ATOM 1643 C C . THR A 1 214 ? 6.201 -3.230 12.349 1.00 70.06 214 THR A C 1
ATOM 1645 O O . THR A 1 214 ? 5.666 -3.163 13.449 1.00 70.06 214 THR A O 1
ATOM 1648 N N . ALA A 1 215 ? 5.738 -4.006 11.365 1.00 75.25 215 ALA A N 1
ATOM 1649 C CA . ALA A 1 215 ? 4.571 -4.859 11.519 1.00 75.25 215 ALA A CA 1
ATOM 1650 C C . ALA A 1 215 ? 4.786 -5.911 12.615 1.00 75.25 215 ALA A C 1
ATOM 1652 O O . ALA A 1 215 ? 3.935 -6.035 13.484 1.00 75.25 215 ALA A O 1
ATOM 1653 N N . GLU A 1 216 ? 5.938 -6.583 12.639 1.00 75.75 216 GLU A N 1
ATOM 1654 C CA . GLU A 1 216 ? 6.294 -7.553 13.681 1.00 75.75 216 GLU A CA 1
ATOM 1655 C C . GLU A 1 216 ? 6.357 -6.907 15.070 1.00 75.75 216 GLU A C 1
ATOM 1657 O O . GLU A 1 216 ? 5.741 -7.408 16.010 1.00 75.75 216 GLU A O 1
ATOM 1662 N N . ARG A 1 217 ? 7.047 -5.761 15.195 1.00 70.94 217 ARG A N 1
ATOM 1663 C CA . ARG A 1 217 ? 7.137 -4.989 16.447 1.00 70.94 217 ARG A CA 1
ATOM 1664 C C . ARG A 1 217 ? 5.755 -4.616 16.985 1.00 70.94 217 ARG A C 1
ATOM 1666 O O . ARG A 1 217 ? 5.539 -4.661 18.191 1.00 70.94 217 ARG A O 1
ATOM 1673 N N . ASP A 1 218 ? 4.842 -4.243 16.092 1.00 66.94 218 ASP A N 1
ATOM 1674 C CA . ASP A 1 218 ? 3.508 -3.749 16.438 1.00 66.94 218 ASP A CA 1
ATOM 1675 C C . ASP A 1 218 ? 2.428 -4.854 16.379 1.00 66.94 218 ASP A C 1
ATOM 1677 O O . ASP A 1 218 ? 1.237 -4.556 16.502 1.00 66.94 218 ASP A O 1
ATOM 1681 N N . HIS A 1 219 ? 2.833 -6.120 16.202 1.00 73.88 219 HIS A N 1
ATOM 1682 C CA . HIS A 1 219 ? 1.976 -7.309 16.111 1.00 73.88 219 HIS A CA 1
ATOM 1683 C C . HIS A 1 219 ? 0.902 -7.252 15.002 1.00 73.88 219 HIS A C 1
ATOM 1685 O O . HIS A 1 219 ? -0.241 -7.684 15.176 1.00 73.88 219 HIS A O 1
ATOM 1691 N N . LEU A 1 220 ? 1.259 -6.709 13.836 1.00 78.25 220 LEU A N 1
ATOM 1692 C CA . LEU A 1 220 ? 0.430 -6.705 12.631 1.00 78.25 220 LEU A CA 1
ATOM 1693 C C . LEU A 1 220 ? 0.670 -7.973 11.807 1.00 78.25 220 LEU A C 1
ATOM 1695 O O . LEU A 1 220 ? 1.804 -8.320 11.500 1.00 78.25 220 LEU A O 1
ATOM 1699 N N . ASP A 1 221 ? -0.409 -8.593 11.331 1.00 89.69 221 ASP A N 1
ATOM 1700 C CA . ASP A 1 221 ? -0.317 -9.656 10.326 1.00 89.69 221 ASP A CA 1
ATOM 1701 C C . ASP A 1 221 ? 0.162 -9.072 8.984 1.00 89.69 221 ASP A C 1
ATOM 1703 O O . ASP A 1 221 ? -0.587 -8.359 8.305 1.00 89.69 221 ASP A O 1
ATOM 1707 N N . TYR A 1 222 ? 1.416 -9.344 8.620 1.00 89.75 222 TYR A N 1
ATOM 1708 C CA . TYR A 1 222 ? 2.060 -8.836 7.409 1.00 89.75 222 TYR A CA 1
ATOM 1709 C C . TYR A 1 222 ? 1.680 -9.655 6.168 1.00 89.75 222 TYR A C 1
ATOM 1711 O O . TYR A 1 222 ? 1.714 -10.884 6.167 1.00 89.75 222 TYR A O 1
ATOM 1719 N N . ASN A 1 223 ? 1.319 -8.970 5.084 1.00 95.44 223 ASN A N 1
ATOM 1720 C CA . ASN A 1 223 ? 0.912 -9.579 3.823 1.00 95.44 223 ASN A CA 1
ATOM 1721 C C . ASN A 1 223 ? 1.503 -8.791 2.652 1.00 95.44 223 ASN A C 1
ATOM 1723 O O . ASN A 1 223 ? 1.152 -7.633 2.444 1.00 95.44 223 ASN A O 1
ATOM 1727 N N . LEU A 1 224 ? 2.358 -9.423 1.850 1.00 95.88 224 LEU A N 1
ATOM 1728 C CA . LEU A 1 224 ? 3.024 -8.797 0.711 1.00 95.88 224 LEU A CA 1
ATOM 1729 C C . LEU A 1 224 ? 2.604 -9.431 -0.624 1.00 95.88 224 LEU A C 1
ATOM 1731 O O . LEU A 1 224 ? 2.608 -10.653 -0.786 1.00 95.88 224 LEU A O 1
ATOM 1735 N N . ALA A 1 225 ? 2.291 -8.572 -1.592 1.00 96.06 225 ALA A N 1
ATOM 1736 C CA . ALA A 1 225 ? 2.081 -8.899 -2.995 1.00 96.06 225 ALA A CA 1
ATOM 1737 C C . ALA A 1 225 ? 3.053 -8.122 -3.893 1.00 96.06 225 ALA A C 1
ATOM 1739 O O . ALA A 1 225 ? 3.368 -6.963 -3.624 1.00 96.06 225 ALA A O 1
ATOM 1740 N N . TYR A 1 226 ? 3.503 -8.753 -4.974 1.00 94.88 226 TYR A N 1
ATOM 1741 C CA . TYR A 1 226 ? 4.400 -8.182 -5.978 1.00 94.88 226 TYR A CA 1
ATOM 1742 C C . TYR A 1 226 ? 4.247 -8.925 -7.305 1.00 94.88 226 TYR A C 1
ATOM 1744 O O . TYR A 1 226 ? 3.666 -10.011 -7.344 1.00 94.88 226 TYR A O 1
ATOM 1752 N N . ILE A 1 227 ? 4.768 -8.353 -8.391 1.00 94.75 227 ILE A N 1
ATOM 1753 C CA . ILE A 1 227 ? 4.670 -8.967 -9.721 1.00 94.75 227 ILE A CA 1
ATOM 1754 C C . ILE A 1 227 ? 5.459 -10.283 -9.722 1.00 94.75 227 ILE A C 1
ATOM 1756 O O . ILE A 1 227 ? 6.658 -10.260 -9.430 1.00 94.75 227 ILE A O 1
ATOM 1760 N N . PRO A 1 228 ? 4.830 -11.428 -10.041 1.00 92.56 228 PRO A N 1
ATOM 1761 C CA . PRO A 1 228 ? 5.491 -12.719 -9.938 1.00 92.56 228 PRO A CA 1
ATOM 1762 C C . PRO A 1 228 ? 6.584 -12.869 -10.999 1.00 92.56 228 PRO A C 1
ATOM 1764 O O . PRO A 1 228 ? 6.468 -12.362 -12.118 1.00 92.56 228 PRO A O 1
ATOM 1767 N N . ALA A 1 229 ? 7.638 -13.610 -10.651 1.00 88.88 229 ALA A N 1
ATOM 1768 C CA . ALA A 1 229 ? 8.811 -13.748 -11.505 1.00 88.88 229 ALA A CA 1
ATOM 1769 C C . ALA A 1 229 ? 8.514 -14.465 -12.840 1.00 88.88 229 ALA A C 1
ATOM 1771 O O . ALA A 1 229 ? 9.197 -14.232 -13.838 1.00 88.88 229 ALA A O 1
ATOM 1772 N N . ASP A 1 230 ? 7.465 -15.288 -12.876 1.00 91.12 230 ASP A N 1
ATOM 1773 C CA . ASP A 1 230 ? 7.006 -16.030 -14.054 1.00 91.12 230 ASP A CA 1
ATOM 1774 C C . ASP A 1 230 ? 6.227 -15.176 -15.072 1.00 91.12 230 ASP A C 1
ATOM 1776 O O . ASP A 1 230 ? 5.893 -15.648 -16.159 1.00 91.12 230 ASP A O 1
ATOM 1780 N N . PHE A 1 231 ? 5.955 -13.904 -14.765 1.00 92.50 231 PHE A N 1
ATOM 1781 C CA . PHE A 1 231 ? 5.358 -12.977 -15.719 1.00 92.50 231 PHE A CA 1
ATOM 1782 C C . PHE A 1 231 ? 6.410 -12.479 -16.724 1.00 92.50 231 PHE A C 1
ATOM 1784 O O . PHE A 1 231 ? 7.220 -11.611 -16.408 1.00 92.50 231 PHE A O 1
ATOM 1791 N N . ILE A 1 232 ? 6.395 -13.037 -17.936 1.00 89.69 232 ILE A N 1
ATOM 1792 C CA . ILE A 1 232 ? 7.439 -12.856 -18.966 1.00 89.69 232 ILE A CA 1
ATOM 1793 C C . ILE A 1 232 ? 7.062 -11.900 -20.112 1.00 89.69 232 ILE A C 1
ATOM 1795 O O . ILE A 1 232 ? 7.760 -11.841 -21.125 1.00 89.69 232 ILE A O 1
ATOM 1799 N N . ALA A 1 233 ? 5.952 -11.165 -20.000 1.00 90.06 233 ALA A N 1
ATOM 1800 C CA . ALA A 1 233 ? 5.548 -10.224 -21.044 1.00 90.06 233 ALA A CA 1
ATOM 1801 C C . ALA A 1 233 ? 6.598 -9.114 -21.223 1.00 90.06 233 ALA A C 1
ATOM 1803 O O . ALA A 1 233 ? 7.115 -8.565 -20.252 1.00 90.06 233 ALA A O 1
ATOM 1804 N N . VAL A 1 234 ? 6.895 -8.751 -22.473 1.00 86.75 234 VAL A N 1
ATOM 1805 C CA . VAL A 1 234 ? 7.893 -7.718 -22.783 1.00 86.75 234 VAL A CA 1
ATOM 1806 C C . VAL A 1 234 ? 7.209 -6.366 -22.950 1.00 86.75 234 VAL A C 1
ATOM 1808 O O . VAL A 1 234 ? 6.366 -6.190 -23.830 1.00 86.75 234 VAL A O 1
ATOM 1811 N N . ARG A 1 235 ? 7.608 -5.395 -22.128 1.00 88.19 235 ARG A N 1
ATOM 1812 C CA . ARG A 1 235 ? 7.139 -4.007 -22.182 1.00 88.19 235 ARG A CA 1
ATOM 1813 C C . ARG A 1 235 ? 7.853 -3.248 -23.309 1.00 88.19 235 ARG A C 1
ATOM 1815 O O . ARG A 1 235 ? 9.063 -3.046 -23.231 1.00 88.19 235 ARG A O 1
ATOM 1822 N N . LYS A 1 236 ? 7.132 -2.812 -24.355 1.00 86.56 236 LYS A N 1
ATOM 1823 C CA . LYS A 1 236 ? 7.731 -2.067 -25.490 1.00 86.56 236 LYS A CA 1
ATOM 1824 C C . LYS A 1 236 ? 7.866 -0.565 -25.229 1.00 86.56 236 LYS A C 1
ATOM 1826 O O . LYS A 1 236 ? 8.702 0.099 -25.838 1.00 86.56 236 LYS A O 1
ATOM 1831 N N . SER A 1 237 ? 7.045 -0.027 -24.334 1.00 85.00 237 SER A N 1
ATOM 1832 C CA . SER A 1 237 ? 7.066 1.362 -23.873 1.00 85.00 237 SER A CA 1
ATOM 1833 C C . SER A 1 237 ? 6.535 1.438 -22.440 1.00 85.00 237 SER A C 1
ATOM 1835 O O . SER A 1 237 ? 5.884 0.507 -21.974 1.00 85.00 237 SER A O 1
ATOM 1837 N N . GLU A 1 238 ? 6.805 2.535 -21.728 1.00 80.50 238 GLU A N 1
ATOM 1838 C CA . GLU A 1 238 ? 6.433 2.688 -20.308 1.00 80.50 238 GLU A CA 1
ATOM 1839 C C . GLU A 1 238 ? 4.944 2.411 -20.027 1.00 80.50 238 GLU A C 1
ATOM 1841 O O . GLU A 1 238 ? 4.605 1.804 -19.014 1.00 80.50 238 GLU A O 1
ATOM 1846 N N . PHE A 1 239 ? 4.065 2.792 -20.956 1.00 88.62 239 PHE A N 1
ATOM 1847 C CA . PHE A 1 239 ? 2.615 2.597 -20.870 1.00 88.62 239 PHE A CA 1
ATOM 1848 C C . PHE A 1 239 ? 2.092 1.741 -22.031 1.00 88.62 239 PHE A C 1
ATOM 1850 O O . PHE A 1 239 ? 1.115 2.096 -22.688 1.00 88.62 239 PHE A O 1
ATOM 1857 N N . ASP A 1 240 ? 2.782 0.638 -22.331 1.00 92.38 240 ASP A N 1
ATOM 1858 C CA . ASP A 1 240 ? 2.357 -0.313 -23.359 1.00 92.38 240 ASP A CA 1
ATOM 1859 C C . ASP A 1 240 ? 1.010 -0.962 -22.970 1.00 92.38 240 ASP A C 1
ATOM 1861 O O . ASP A 1 240 ? 0.953 -1.722 -21.996 1.00 92.38 240 ASP A O 1
ATOM 1865 N N . PRO A 1 241 ? -0.082 -0.705 -23.717 1.00 91.94 241 PRO A N 1
ATOM 1866 C CA . PRO A 1 241 ? -1.414 -1.171 -23.347 1.00 91.94 241 PRO A CA 1
ATOM 1867 C C . PRO A 1 241 ? -1.545 -2.695 -23.402 1.00 91.94 241 PRO A C 1
ATOM 1869 O O . PRO A 1 241 ? -2.325 -3.256 -22.634 1.00 91.94 241 PRO A O 1
ATOM 1872 N N . ILE A 1 242 ? -0.784 -3.383 -24.262 1.00 95.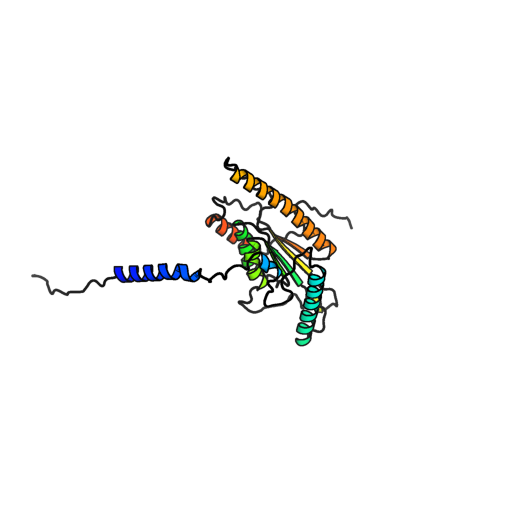00 242 ILE A N 1
ATOM 1873 C CA . ILE A 1 242 ? -0.827 -4.847 -24.362 1.00 95.00 242 ILE A CA 1
ATOM 1874 C C . ILE A 1 242 ? -0.198 -5.446 -23.106 1.00 95.00 242 ILE A C 1
ATOM 1876 O O . ILE A 1 242 ? -0.827 -6.261 -22.429 1.00 95.00 242 ILE A O 1
ATOM 1880 N N . TYR A 1 243 ? 1.006 -4.985 -22.758 1.00 95.00 243 TYR A N 1
ATOM 1881 C CA . TYR A 1 243 ? 1.703 -5.400 -21.541 1.00 95.00 243 TYR A CA 1
ATOM 1882 C C . TYR A 1 243 ? 0.864 -5.105 -20.290 1.00 95.00 243 TYR A C 1
ATOM 1884 O O . TYR A 1 243 ? 0.661 -5.983 -19.454 1.00 95.00 243 TYR A O 1
ATOM 1892 N N . MET A 1 244 ? 0.320 -3.889 -20.179 1.00 96.38 244 MET A N 1
ATOM 1893 C CA . MET A 1 244 ? -0.492 -3.484 -19.030 1.00 96.38 244 MET A CA 1
ATOM 1894 C C . MET A 1 244 ? -1.780 -4.303 -18.915 1.00 96.38 244 MET A C 1
ATOM 1896 O O . MET A 1 244 ? -2.147 -4.694 -17.811 1.00 96.38 244 MET A O 1
ATOM 1900 N N . THR A 1 245 ? -2.448 -4.614 -20.029 1.00 97.00 245 THR A N 1
ATOM 1901 C CA . THR A 1 245 ? -3.657 -5.457 -20.020 1.00 97.00 245 THR A CA 1
ATOM 1902 C C . THR A 1 245 ? -3.339 -6.872 -19.542 1.00 97.00 245 THR A C 1
ATOM 1904 O O . THR A 1 245 ? -4.056 -7.418 -18.703 1.00 97.00 245 THR A O 1
ATOM 1907 N N . GLN A 1 246 ? -2.235 -7.455 -20.015 1.00 97.38 246 GLN A N 1
ATOM 1908 C CA . GLN A 1 246 ? -1.775 -8.770 -19.561 1.00 97.38 246 GLN A CA 1
ATOM 1909 C C . GLN A 1 246 ? -1.404 -8.757 -18.075 1.00 97.38 246 GLN A C 1
ATOM 1911 O O . GLN A 1 246 ? -1.775 -9.667 -17.334 1.00 97.38 246 GLN A O 1
ATOM 1916 N N . LEU A 1 247 ? -0.714 -7.710 -17.621 1.00 97.06 247 LEU A N 1
ATOM 1917 C CA . LEU A 1 247 ? -0.301 -7.564 -16.230 1.00 97.06 247 LEU A CA 1
ATOM 1918 C C . LEU A 1 247 ? -1.499 -7.342 -15.290 1.00 97.06 247 LEU A C 1
ATOM 1920 O O . LEU A 1 247 ? -1.537 -7.895 -14.189 1.00 97.06 247 LEU A O 1
ATOM 1924 N N . PHE A 1 248 ? -2.503 -6.585 -15.737 1.00 97.06 248 PHE A N 1
ATOM 1925 C CA . PHE A 1 248 ? -3.780 -6.439 -15.043 1.00 97.06 248 PHE A CA 1
ATOM 1926 C C . PHE A 1 248 ? -4.493 -7.786 -14.908 1.00 97.06 248 PHE A C 1
ATOM 1928 O O . PHE A 1 248 ? -4.852 -8.181 -13.798 1.00 97.06 248 PHE A O 1
ATOM 1935 N N . ALA A 1 249 ? -4.651 -8.515 -16.018 1.00 97.31 249 ALA A N 1
ATOM 1936 C CA . ALA A 1 249 ? -5.296 -9.825 -16.020 1.00 97.31 249 ALA A CA 1
ATOM 1937 C C . ALA A 1 249 ? -4.574 -10.801 -15.080 1.00 97.31 249 ALA A C 1
ATOM 1939 O O . ALA A 1 249 ? -5.221 -11.497 -14.301 1.00 97.31 249 ALA A O 1
ATOM 1940 N N . ARG A 1 250 ? -3.234 -10.777 -15.073 1.00 97.06 250 ARG A N 1
ATOM 1941 C CA . ARG A 1 250 ? -2.414 -11.582 -14.161 1.00 97.06 250 ARG A CA 1
ATOM 1942 C C . ARG A 1 250 ? -2.718 -11.282 -12.693 1.00 97.06 250 ARG A C 1
ATOM 1944 O O . ARG A 1 250 ? -2.976 -12.208 -11.929 1.00 97.06 250 ARG A O 1
ATOM 1951 N N . GLY A 1 251 ? -2.716 -10.007 -12.295 1.00 95.75 251 GLY A N 1
ATOM 1952 C CA . GLY A 1 251 ? -3.045 -9.612 -10.921 1.00 95.75 251 GLY A CA 1
ATOM 1953 C C . GLY A 1 251 ? -4.464 -10.028 -10.523 1.00 95.75 251 GLY A C 1
ATOM 1954 O O . GLY A 1 251 ? -4.672 -10.584 -9.443 1.00 95.75 251 GLY A O 1
ATOM 1955 N N . GLN A 1 252 ? -5.430 -9.817 -11.420 1.00 94.56 252 GLN A N 1
ATOM 1956 C CA . GLN A 1 252 ? -6.831 -10.175 -11.204 1.00 94.56 252 GLN A CA 1
ATOM 1957 C C . GLN A 1 252 ? -7.017 -11.681 -11.013 1.00 94.56 252 GLN A C 1
ATOM 1959 O O . GLN A 1 252 ? -7.678 -12.100 -10.065 1.00 94.56 252 GLN A O 1
ATOM 1964 N N . GLU A 1 253 ? -6.410 -12.489 -11.879 1.00 95.25 253 GLU A N 1
ATOM 1965 C CA . GLU A 1 253 ? -6.485 -13.947 -11.824 1.00 95.25 253 GLU A CA 1
ATOM 1966 C C . GLU A 1 253 ? -5.892 -14.491 -10.519 1.00 95.25 253 GLU A C 1
ATOM 1968 O O . GLU A 1 253 ? -6.529 -15.296 -9.836 1.00 95.25 253 GLU A O 1
ATOM 1973 N N . MET A 1 254 ? -4.695 -14.024 -10.142 1.00 94.94 254 MET A N 1
ATOM 1974 C CA . MET A 1 254 ? -4.038 -14.449 -8.903 1.00 94.94 254 MET A CA 1
ATOM 1975 C C . MET A 1 254 ? -4.898 -14.134 -7.676 1.00 94.94 254 MET A C 1
ATOM 1977 O O . MET A 1 254 ? -5.002 -14.951 -6.766 1.00 94.94 254 MET A O 1
ATOM 1981 N N . ALA A 1 255 ? -5.537 -12.964 -7.651 1.00 92.25 255 ALA A N 1
ATOM 1982 C CA . ALA A 1 255 ? -6.377 -12.558 -6.533 1.00 92.25 255 ALA A CA 1
ATOM 1983 C C . ALA A 1 255 ? -7.728 -13.283 -6.481 1.00 92.25 255 ALA A C 1
ATOM 1985 O O . ALA A 1 255 ? -8.207 -13.612 -5.391 1.00 92.25 255 ALA A O 1
ATOM 1986 N N . ALA A 1 256 ? -8.324 -13.570 -7.639 1.00 89.50 256 ALA A N 1
ATOM 1987 C CA . ALA A 1 256 ? -9.563 -14.336 -7.733 1.00 89.50 256 ALA A CA 1
ATOM 1988 C C . ALA A 1 256 ? -9.393 -15.775 -7.212 1.00 89.50 256 ALA A C 1
ATOM 1990 O O . ALA A 1 256 ? -10.316 -16.322 -6.615 1.00 89.50 256 ALA A O 1
ATOM 1991 N N . LYS A 1 257 ? -8.201 -16.365 -7.376 1.00 90.88 257 LYS A N 1
ATOM 1992 C CA . LYS A 1 257 ? -7.853 -17.713 -6.887 1.00 90.88 257 LYS A CA 1
ATOM 1993 C C . LYS A 1 257 ? -7.413 -17.760 -5.416 1.00 90.88 257 LYS A C 1
ATOM 1995 O O . LYS A 1 257 ? -7.060 -18.827 -4.927 1.00 90.88 257 LYS A O 1
ATOM 2000 N N . GLY A 1 258 ? -7.436 -16.624 -4.716 1.00 88.81 258 GLY A N 1
ATOM 2001 C CA . GLY A 1 258 ? -6.829 -16.479 -3.395 1.00 88.81 258 GLY A CA 1
ATOM 2002 C C . GLY A 1 258 ? -5.336 -16.190 -3.527 1.00 88.81 258 GLY A C 1
ATOM 2003 O O . GLY A 1 258 ? -4.523 -17.098 -3.684 1.00 88.81 258 GLY A O 1
ATOM 2004 N N . TYR A 1 259 ? -4.978 -14.904 -3.482 1.00 92.38 259 TYR A N 1
ATOM 2005 C CA . TYR A 1 259 ? -3.598 -14.471 -3.700 1.00 92.38 259 TYR A CA 1
ATOM 2006 C C . TYR A 1 259 ? -2.636 -15.113 -2.674 1.00 92.38 259 TYR A C 1
ATOM 2008 O O . TYR A 1 259 ? -2.935 -15.085 -1.476 1.00 92.38 259 TYR A O 1
ATOM 2016 N N . PRO A 1 260 ? -1.468 -15.639 -3.094 1.00 92.81 260 PRO A N 1
ATOM 2017 C CA . PRO A 1 260 ? -0.481 -16.237 -2.194 1.00 92.81 260 PRO A CA 1
ATOM 2018 C C . PRO A 1 260 ? 0.328 -15.149 -1.470 1.00 92.81 260 PRO A C 1
ATOM 2020 O O . PRO A 1 260 ? 1.473 -14.849 -1.823 1.00 92.81 260 PRO A O 1
ATOM 2023 N N . TRP A 1 261 ? -0.295 -14.517 -0.475 1.00 93.75 261 TRP A N 1
ATOM 2024 C CA . TRP A 1 261 ? 0.304 -13.437 0.307 1.00 93.75 261 TRP A CA 1
ATOM 2025 C C . TRP A 1 261 ? 1.595 -13.887 0.989 1.00 93.75 261 TRP A C 1
ATOM 2027 O O . TRP A 1 261 ? 1.595 -14.823 1.788 1.00 93.75 261 TRP A O 1
ATOM 2037 N N . GLN A 1 262 ? 2.690 -13.186 0.702 1.00 94.19 262 GLN A N 1
ATOM 2038 C CA . GLN A 1 262 ? 3.968 -13.456 1.347 1.00 94.19 262 GLN A CA 1
ATOM 2039 C C . GLN A 1 262 ? 3.970 -12.873 2.758 1.00 94.19 262 GLN A C 1
ATOM 2041 O O . GLN A 1 262 ? 3.622 -11.709 2.958 1.00 94.19 262 GLN A O 1
ATOM 2046 N N . LYS A 1 263 ? 4.365 -13.695 3.731 1.00 94.31 263 LYS A N 1
ATOM 2047 C CA . LYS A 1 263 ? 4.426 -13.316 5.150 1.00 94.31 263 LYS A CA 1
ATOM 2048 C C . LYS A 1 263 ? 5.756 -12.693 5.561 1.00 94.31 263 LYS A C 1
ATOM 2050 O O . LYS A 1 263 ? 5.855 -12.137 6.644 1.00 94.31 263 LYS A O 1
ATOM 2055 N N . TYR A 1 264 ? 6.739 -12.729 4.668 1.00 91.31 264 TYR A N 1
ATOM 2056 C CA . TYR A 1 264 ? 8.086 -12.225 4.891 1.00 91.31 264 TYR A CA 1
ATOM 2057 C C . TYR A 1 264 ? 8.558 -11.440 3.662 1.00 91.31 264 TYR A C 1
ATOM 2059 O O . TYR A 1 264 ? 8.115 -11.732 2.543 1.00 91.31 264 TYR A O 1
ATOM 2067 N N . PRO A 1 265 ? 9.445 -10.445 3.829 1.00 89.25 265 PRO A N 1
ATOM 2068 C CA . PRO A 1 265 ? 10.107 -9.815 2.700 1.00 89.25 265 PRO A CA 1
ATOM 2069 C C . PRO A 1 265 ? 11.057 -10.816 2.011 1.00 89.25 265 PRO A C 1
ATOM 2071 O O . PRO A 1 265 ? 11.527 -11.771 2.635 1.00 89.25 265 PRO A O 1
ATOM 2074 N N . PRO A 1 266 ? 11.364 -10.623 0.718 1.00 83.94 266 PRO A N 1
ATOM 2075 C CA . PRO A 1 266 ? 12.289 -11.497 -0.003 1.00 83.94 266 PRO A CA 1
ATOM 2076 C C . PRO A 1 266 ? 13.661 -11.573 0.672 1.00 83.94 266 PRO A C 1
ATOM 2078 O O . PRO A 1 266 ? 14.226 -10.554 1.061 1.00 83.94 266 PRO A O 1
ATOM 2081 N N . GLY A 1 267 ? 14.207 -12.787 0.764 1.00 80.69 267 GLY A N 1
ATOM 2082 C CA . GLY A 1 267 ? 15.496 -13.052 1.410 1.00 80.69 267 GLY A CA 1
ATOM 2083 C C . GLY A 1 267 ? 15.423 -13.215 2.931 1.00 80.69 267 GLY A C 1
ATOM 2084 O O . GLY A 1 267 ? 16.415 -13.608 3.537 1.00 80.69 267 GLY A O 1
ATOM 2085 N N . TYR A 1 268 ? 14.261 -12.984 3.550 1.00 79.81 268 TYR A N 1
ATOM 2086 C CA . TYR A 1 268 ? 14.039 -13.266 4.963 1.00 79.81 268 TYR A CA 1
ATOM 2087 C C . TYR A 1 268 ? 13.501 -14.692 5.126 1.00 79.81 268 TYR A C 1
ATOM 2089 O O . TYR A 1 268 ? 12.311 -14.949 4.948 1.00 79.81 268 TYR A O 1
ATOM 2097 N N . ALA A 1 269 ? 14.390 -15.638 5.429 1.00 61.62 269 ALA A N 1
ATOM 2098 C CA . ALA A 1 269 ? 13.995 -16.971 5.865 1.00 61.62 269 ALA A CA 1
ATOM 2099 C C . ALA A 1 269 ? 13.818 -16.936 7.391 1.00 61.62 269 ALA A C 1
ATOM 2101 O O . ALA A 1 269 ? 14.810 -16.718 8.092 1.00 61.62 269 ALA A O 1
ATOM 2102 N N . PRO A 1 270 ? 12.603 -17.122 7.940 1.00 61.78 270 PRO A N 1
ATOM 2103 C CA . PRO A 1 270 ? 12.477 -17.347 9.369 1.00 61.78 270 PRO A CA 1
ATOM 2104 C C . PRO A 1 270 ? 13.248 -18.629 9.685 1.00 61.78 270 PRO A C 1
ATOM 2106 O O . PRO A 1 270 ? 12.913 -19.702 9.183 1.00 61.78 270 PRO A O 1
ATOM 2109 N N . ASN A 1 271 ? 14.316 -18.522 10.477 1.00 53.38 271 ASN A N 1
ATOM 2110 C CA . ASN A 1 271 ? 14.957 -19.710 11.022 1.00 53.38 271 ASN A CA 1
ATOM 2111 C C . ASN A 1 271 ? 13.871 -20.467 11.800 1.00 53.38 271 ASN A C 1
ATOM 2113 O O . ASN A 1 271 ? 13.251 -19.853 12.675 1.00 53.38 271 ASN A O 1
ATOM 2117 N N . PRO A 1 272 ? 13.597 -21.750 11.508 1.00 46.81 272 PRO A N 1
ATOM 2118 C CA . PRO A 1 272 ? 12.738 -22.531 12.373 1.00 46.81 272 PRO A CA 1
ATOM 2119 C C . PRO A 1 272 ? 13.459 -22.629 13.715 1.00 46.81 272 PRO A C 1
ATOM 2121 O O . PRO A 1 272 ? 14.412 -23.389 13.871 1.00 46.81 272 PRO A O 1
ATOM 2124 N N . VAL A 1 273 ? 13.049 -21.805 14.678 1.00 47.69 273 VAL A N 1
ATOM 2125 C CA . VAL A 1 273 ? 13.432 -22.017 16.067 1.00 47.69 273 VAL A CA 1
ATOM 2126 C C . VAL A 1 273 ? 12.771 -23.336 16.436 1.00 47.69 273 VAL A C 1
ATOM 2128 O O . VAL A 1 273 ? 11.542 -23.417 16.494 1.00 47.69 273 VAL A O 1
ATOM 2131 N N . ALA A 1 274 ? 13.581 -24.389 16.556 1.00 39.03 274 ALA A N 1
ATOM 2132 C CA . ALA A 1 274 ? 13.131 -25.671 17.067 1.00 39.03 274 ALA A CA 1
ATOM 2133 C C . ALA A 1 274 ? 12.409 -25.407 18.396 1.00 39.03 274 ALA A C 1
ATOM 2135 O O . ALA A 1 274 ? 12.982 -24.788 19.295 1.00 39.03 274 ALA A O 1
ATOM 2136 N N . LYS A 1 275 ? 11.127 -25.777 18.452 1.00 39.78 275 LYS A N 1
ATOM 2137 C CA . LYS A 1 275 ? 10.373 -25.828 19.705 1.00 39.78 275 LYS A CA 1
ATOM 2138 C C . LYS A 1 275 ? 10.932 -26.925 20.596 1.00 39.78 275 LYS A C 1
ATOM 2140 O O . LYS A 1 275 ? 11.297 -27.982 20.033 1.00 39.78 275 LYS A O 1
#

Foldseek 3Di:
DDDDDDDDDDDDPPPPVVVVVVVVVVVVVVVVVVPPPPPPDDPPVCPVVDDDPDPLPDDDVVPCVVSVVVVVVVVVVVQVVVCVVVVDPADREAAEEEEEEDDQLLLLLVLLLLQLLLLVQQDAHPYYYYDHSSNVVRVVSNVHPVVDDDDDDPRVVVPPPHDDHAYAYEYEYSADLDDPDDPFDPDPVSVVV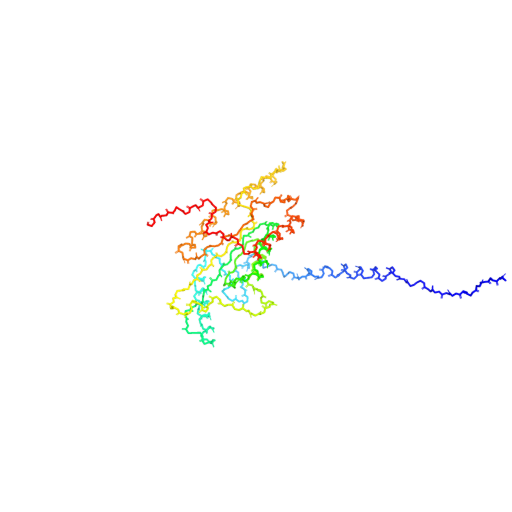VVVVVVVSVVVLVVQQVVLVVCVVVVHQYWYHYQDPPLDDDDPDSNRPVSSVVSSNVSNVCSNVPHPTDRGRPPDDDDPPPD

Organism: NCBI:txid388466

pLDDT: mean 74.22, std 16.99, range [30.64, 97.38]

InterPro domains:
  IPR002641 Patatin-like phospholipase domain [PF01734] (98-176)
  IPR016035 Acyl transferase/acyl hydrolase/lysophospholipase [SSF52151] (97-159)